Protein AF-A0A935Z7L7-F1 (afdb_monomer)

Nearest PDB structures (foldseek):
  8b5l-assembly1_v  TM=4.253E-01  e=2.046E-01  Oryctolagus cuniculus

Secondary structure (DSSP, 8-state):
----PPP-PPP--------PPP---------------------PPPTTPPPPHHHHHHHT----EEEETTEEEEPPHHHHHHHHHGGGS-GGGSPPPBTTTTEEEEEE-S-SEE-TT--EEEEEEEEE-SSS-EE---S-BPPBSEEETTEEESBSS--S-PPP-S--EESSEEE--BPPEEE-PPSEEEEEEEEEEETTEEEEEE---EEEEE-

Radius of gyration: 24.48 Å; Cα contacts (8 Å, |Δi|>4): 364; chains: 1; bounding box: 50×69×72 Å

Mean predicted aligned error: 12.19 Å

Solvent-accessible surface area (backbone atoms only — not comparable to full-atom values): 13384 Å² total; per-residue (Å²): 138,88,86,82,84,79,86,84,84,84,84,83,84,83,82,84,82,86,80,86,81,85,81,89,82,85,87,89,83,90,83,85,82,77,85,76,80,74,82,82,79,79,74,74,76,73,88,84,69,78,72,57,72,57,44,52,52,40,62,64,56,86,76,56,50,26,66,62,85,95,42,81,39,76,49,56,68,60,53,48,53,36,55,33,44,52,73,73,51,55,74,87,62,40,24,64,64,44,74,87,33,32,37,26,28,26,51,48,45,69,65,50,69,41,50,67,83,43,80,44,54,39,38,51,37,42,36,26,72,25,56,90,44,60,38,74,62,46,71,54,34,82,64,39,39,30,23,51,75,82,44,78,41,82,46,87,61,77,73,81,84,69,90,81,86,71,60,64,45,68,30,46,37,71,35,62,42,32,35,61,48,77,40,71,62,72,75,44,80,46,41,36,40,42,42,37,61,52,98,75,38,90,58,74,38,48,30,25,77,36,63,39,36,25,99

Foldseek 3Di:
DDDDDDDDDDDDDDDDDDDDDDDDDDDDDDDDDDDDDDDPPPDDDDPPDDQDPQLVVLLVCPWAWADDDPDTDTDDPLVSVFSNCVSVPGPLQKFAQDDQQRWAKAKTFSDQEAEAPDKTWIFIKIFRAHFDWKADQDAAAEAEQKDKQNHGDDDPDDDDDDDDPDDIDTPRHMHRRYHIDIDRDDAAKMWMKGWDDDPGDPDTHIIDIRIHGYD

Structure (mmCIF, N/CA/C/O backbone):
data_AF-A0A935Z7L7-F1
#
_entry.id   AF-A0A935Z7L7-F1
#
loop_
_atom_site.group_PDB
_atom_site.id
_atom_site.type_symbol
_atom_site.label_atom_id
_atom_site.label_alt_id
_atom_site.label_comp_id
_atom_site.label_asym_id
_atom_site.label_entity_id
_atom_site.label_seq_id
_atom_site.pdbx_PDB_ins_code
_atom_site.Cartn_x
_atom_site.Cartn_y
_atom_site.Cartn_z
_atom_site.occupancy
_atom_site.B_iso_or_equiv
_atom_site.auth_seq_id
_atom_site.auth_comp_id
_atom_site.auth_asym_id
_atom_site.auth_atom_id
_atom_site.pdbx_PDB_model_num
ATOM 1 N N . MET A 1 1 ? 31.213 -11.321 49.510 1.00 47.94 1 MET A N 1
ATOM 2 C CA . MET A 1 1 ? 31.688 -9.966 49.148 1.00 47.94 1 MET A CA 1
ATOM 3 C C . MET A 1 1 ? 30.555 -9.233 48.446 1.00 47.94 1 MET A C 1
ATOM 5 O O . MET A 1 1 ? 30.132 -9.686 47.395 1.00 47.94 1 MET A O 1
ATOM 9 N N . ARG A 1 2 ? 29.997 -8.180 49.058 1.00 36.38 2 ARG A N 1
ATOM 10 C CA . ARG A 1 2 ? 28.971 -7.317 48.449 1.00 36.38 2 ARG A CA 1
ATOM 11 C C . ARG A 1 2 ? 29.662 -6.046 47.962 1.00 36.38 2 ARG A C 1
ATOM 13 O O . ARG A 1 2 ? 30.232 -5.332 48.778 1.00 36.38 2 ARG A O 1
ATOM 20 N N . VAL A 1 3 ? 29.635 -5.801 46.655 1.00 46.12 3 VAL A N 1
ATOM 21 C CA . VAL A 1 3 ? 30.117 -4.555 46.046 1.00 46.12 3 VAL A CA 1
ATOM 22 C C . VAL A 1 3 ? 28.913 -3.631 45.910 1.00 46.12 3 VAL A C 1
ATOM 24 O O . VAL A 1 3 ? 27.949 -3.966 45.227 1.00 46.12 3 VAL A O 1
ATOM 27 N N . VAL A 1 4 ? 28.945 -2.503 46.616 1.00 50.69 4 VAL A N 1
ATOM 28 C CA . VAL A 1 4 ? 27.942 -1.437 46.529 1.00 50.69 4 VAL A CA 1
ATOM 29 C C . VAL A 1 4 ? 28.492 -0.390 45.562 1.00 50.69 4 VAL A C 1
ATOM 31 O O . VAL A 1 4 ? 29.504 0.238 45.864 1.00 50.69 4 VAL A O 1
ATOM 34 N N . LEU A 1 5 ? 27.867 -0.231 44.392 1.00 53.19 5 LEU A N 1
ATOM 35 C CA . LEU A 1 5 ? 28.171 0.863 43.465 1.00 53.19 5 LEU A CA 1
ATOM 36 C C . LEU A 1 5 ? 27.362 2.107 43.851 1.00 53.19 5 LEU A C 1
ATOM 38 O O . LEU A 1 5 ? 26.136 2.056 43.928 1.00 53.19 5 LEU A O 1
ATOM 42 N N . ALA A 1 6 ? 28.061 3.220 44.071 1.00 51.72 6 ALA A N 1
ATOM 43 C CA . ALA A 1 6 ? 27.469 4.543 44.241 1.00 51.72 6 ALA A CA 1
ATOM 44 C C . ALA A 1 6 ? 27.153 5.182 42.870 1.00 51.72 6 ALA A C 1
ATOM 46 O O . ALA A 1 6 ? 27.899 4.952 41.913 1.00 51.72 6 ALA A O 1
ATOM 47 N N . PRO A 1 7 ? 26.084 5.990 42.749 1.00 60.62 7 PRO A N 1
ATOM 48 C CA . PRO A 1 7 ? 25.738 6.645 41.495 1.00 60.62 7 PRO A CA 1
ATOM 49 C C . PRO A 1 7 ? 26.596 7.894 41.258 1.00 60.62 7 PRO A C 1
ATOM 51 O O . PRO A 1 7 ? 26.762 8.745 42.132 1.00 60.62 7 PRO A O 1
ATOM 54 N N . LEU A 1 8 ? 27.121 7.995 40.037 1.00 57.22 8 LEU A N 1
ATOM 55 C CA . LEU A 1 8 ? 27.857 9.142 39.520 1.00 57.22 8 LEU A CA 1
ATOM 56 C C . LEU A 1 8 ? 26.855 10.246 39.138 1.00 57.22 8 LEU A C 1
ATOM 58 O O . LEU A 1 8 ? 26.052 10.073 38.222 1.00 57.22 8 LEU A O 1
ATOM 62 N N . MET A 1 9 ? 26.887 11.373 39.848 1.00 50.88 9 MET A N 1
ATOM 63 C CA . MET A 1 9 ? 26.082 12.555 39.533 1.00 50.88 9 MET A CA 1
ATOM 64 C C . MET A 1 9 ? 2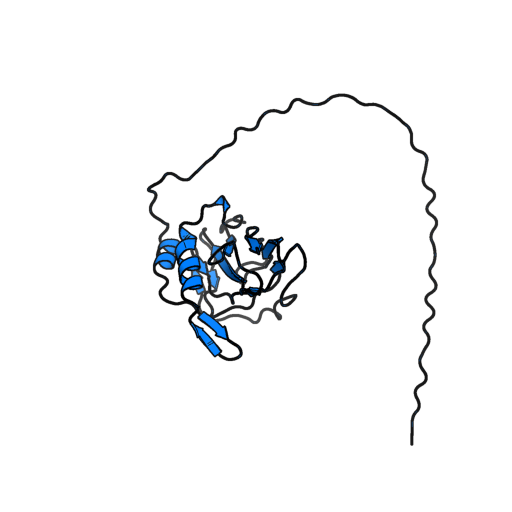6.805 13.390 38.468 1.00 50.88 9 MET A C 1
ATOM 66 O O . MET A 1 9 ? 27.894 13.904 38.713 1.00 50.88 9 MET A O 1
ATOM 70 N N . VAL A 1 10 ? 26.204 13.526 37.285 1.00 58.44 10 VAL A N 1
ATOM 71 C CA . VAL A 1 10 ? 26.696 14.404 36.213 1.00 58.44 10 VAL A CA 1
ATOM 72 C C . VAL A 1 10 ? 25.994 15.753 36.336 1.00 58.44 10 VAL A C 1
ATOM 74 O O . VAL A 1 10 ? 24.776 15.844 36.191 1.00 58.44 10 VAL A O 1
ATOM 77 N N . VAL A 1 11 ? 26.766 16.803 36.612 1.00 56.19 11 VAL A N 1
ATOM 78 C CA . VAL A 1 11 ? 26.299 18.194 36.624 1.00 56.19 11 VAL A CA 1
ATOM 79 C C . VAL A 1 11 ? 26.446 18.755 35.211 1.00 56.19 11 VAL A C 1
ATOM 81 O O . VAL A 1 11 ? 27.554 18.847 34.691 1.00 56.19 11 VAL A O 1
ATOM 84 N N . VAL A 1 12 ? 25.327 19.122 34.586 1.00 57.62 12 VAL A N 1
ATOM 85 C CA . VAL A 1 12 ? 25.303 19.794 33.280 1.00 57.62 12 VAL A CA 1
ATOM 86 C C . VAL A 1 12 ? 25.198 21.298 33.510 1.00 57.62 12 VAL A C 1
ATOM 88 O O . VAL A 1 12 ? 24.186 21.794 34.003 1.00 57.62 12 VAL A O 1
ATOM 91 N N . THR A 1 13 ? 26.250 22.033 33.159 1.00 60.69 13 THR A N 1
ATOM 92 C CA . THR A 1 13 ? 26.259 23.499 33.163 1.00 60.69 13 THR A CA 1
ATOM 93 C C . THR A 1 13 ? 25.651 24.012 31.859 1.00 60.69 13 THR A C 1
ATOM 95 O O . THR A 1 13 ? 26.200 23.794 30.782 1.00 60.69 13 THR A O 1
ATOM 98 N N . VAL A 1 14 ? 24.514 24.704 31.951 1.00 55.47 14 VAL A N 1
ATOM 99 C CA . VAL A 1 14 ? 23.876 25.378 30.813 1.00 55.47 14 VAL A CA 1
ATOM 100 C C . VAL A 1 14 ? 24.481 26.774 30.669 1.00 55.47 14 VAL A C 1
ATOM 102 O O . VAL A 1 14 ? 24.306 27.628 31.536 1.00 55.47 14 VAL A O 1
ATOM 105 N N . VAL A 1 15 ? 25.196 27.006 29.569 1.00 60.75 15 VAL A N 1
ATOM 106 C CA . VAL A 1 15 ? 25.673 28.336 29.170 1.00 60.75 15 VAL A CA 1
ATOM 107 C C . VAL A 1 15 ? 24.560 29.023 28.384 1.00 60.75 15 VAL A C 1
ATOM 109 O O . VAL A 1 15 ? 24.225 28.611 27.275 1.00 60.75 15 VAL A O 1
ATOM 112 N N . VAL A 1 16 ? 23.972 30.067 28.966 1.00 54.84 16 VAL A N 1
ATOM 113 C CA . VAL A 1 16 ? 22.969 30.910 28.304 1.00 54.84 16 VAL A CA 1
ATOM 114 C C . VAL A 1 16 ? 23.704 31.985 27.507 1.00 54.84 16 VAL A C 1
ATOM 116 O O . VAL A 1 16 ? 24.281 32.910 28.075 1.00 54.84 16 VAL A O 1
ATOM 119 N N . CYS A 1 17 ? 23.711 31.847 26.183 1.00 52.81 17 CYS A N 1
ATOM 120 C CA . CYS A 1 17 ? 24.233 32.859 25.272 1.00 52.81 17 CYS A CA 1
ATOM 121 C C . CYS A 1 17 ? 23.124 33.885 24.987 1.00 52.81 17 CYS A C 1
ATOM 123 O O . CYS A 1 17 ? 22.084 33.545 24.425 1.00 52.81 17 CYS A O 1
ATOM 125 N N . GLY A 1 18 ? 23.323 35.129 25.427 1.00 49.72 18 GLY A N 1
ATOM 126 C CA . GLY A 1 18 ? 22.417 36.241 25.157 1.00 49.72 18 GLY A CA 1
ATOM 127 C C . GLY A 1 18 ? 22.645 36.804 23.757 1.00 49.72 18 GLY A C 1
ATOM 128 O 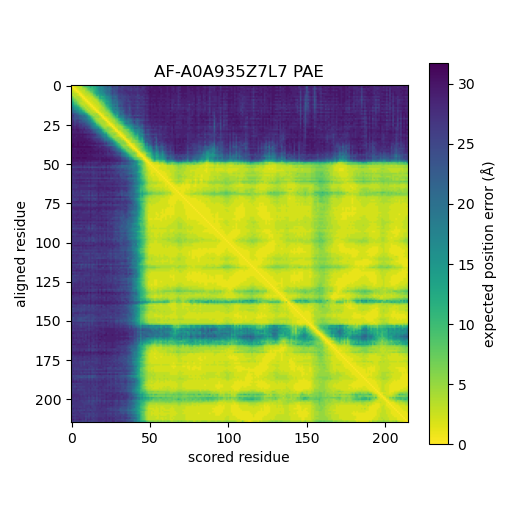O . GLY A 1 18 ? 23.694 37.386 23.489 1.00 49.72 18 GLY A O 1
ATOM 129 N N . CYS A 1 19 ? 21.653 36.667 22.877 1.00 55.47 19 CYS A N 1
ATOM 130 C CA . CYS A 1 19 ? 21.611 37.374 21.600 1.00 55.47 19 CYS A CA 1
ATOM 131 C C . CYS A 1 19 ? 20.689 38.592 21.715 1.00 55.47 19 CYS A C 1
ATOM 133 O O . CYS A 1 19 ? 19.472 38.475 21.843 1.00 55.47 19 CYS A O 1
ATOM 135 N N . THR A 1 20 ? 21.303 39.769 21.663 1.00 56.22 20 THR A N 1
ATOM 136 C CA . THR A 1 20 ? 20.664 41.082 21.555 1.00 56.22 20 THR A CA 1
ATOM 137 C C . THR A 1 20 ? 20.043 41.243 20.163 1.00 56.22 20 THR A C 1
ATOM 139 O O . THR A 1 20 ? 20.748 41.139 19.161 1.00 56.22 20 THR A O 1
ATOM 142 N N . ALA A 1 21 ? 18.737 41.507 20.086 1.00 54.34 21 ALA A N 1
ATOM 143 C CA . A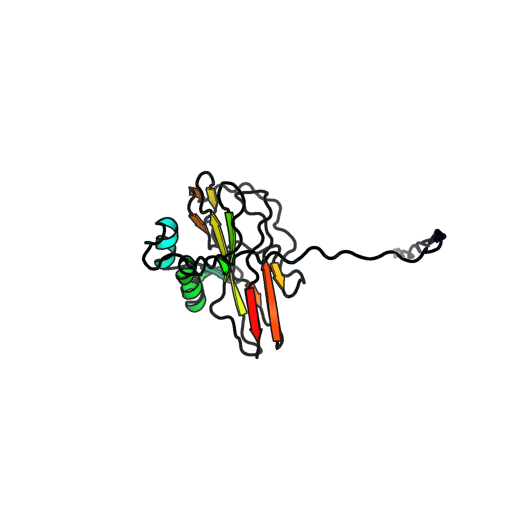LA A 1 21 ? 18.032 41.778 18.832 1.00 54.34 21 ALA A CA 1
ATOM 144 C C . ALA A 1 21 ? 18.072 43.280 18.475 1.00 54.34 21 ALA A C 1
ATOM 146 O O . ALA A 1 21 ? 17.775 44.109 19.341 1.00 54.34 21 ALA A O 1
ATOM 147 N N . PRO A 1 22 ? 18.376 43.664 17.221 1.00 57.09 22 PRO A N 1
ATOM 148 C CA . PRO A 1 22 ? 18.172 45.027 16.757 1.00 57.09 22 PRO A CA 1
ATOM 149 C C . PRO A 1 22 ? 16.742 45.263 16.235 1.00 57.09 22 PRO A C 1
ATOM 151 O O . PRO A 1 22 ? 16.232 44.564 15.366 1.00 57.09 22 PRO A O 1
ATOM 154 N N . ARG A 1 23 ? 16.141 46.287 16.847 1.00 50.53 23 ARG A N 1
ATOM 155 C CA . ARG A 1 23 ? 15.145 47.279 16.400 1.00 50.53 23 ARG A CA 1
ATOM 156 C C . ARG A 1 23 ? 14.490 47.108 15.013 1.00 50.53 23 ARG A C 1
ATOM 158 O O . ARG A 1 23 ? 15.150 47.174 13.983 1.00 50.53 23 ARG A O 1
ATOM 165 N N . SER A 1 24 ? 13.158 47.040 15.036 1.00 46.38 24 SER A N 1
ATOM 166 C CA . SER A 1 24 ? 12.241 47.124 13.894 1.00 46.38 24 SER A CA 1
ATOM 167 C C . SER A 1 24 ? 12.162 48.536 13.298 1.00 46.38 24 SER A C 1
ATOM 169 O O . SER A 1 24 ? 12.019 49.505 14.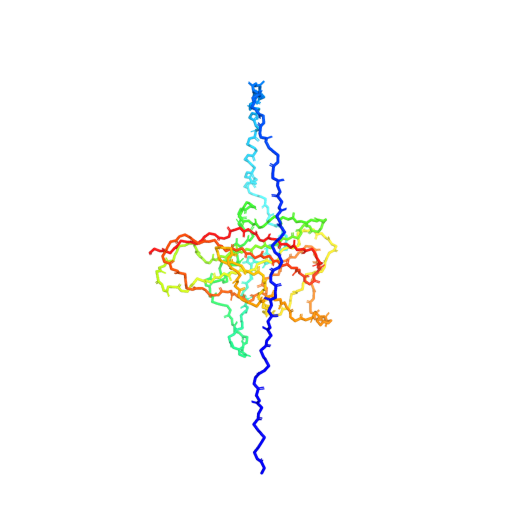046 1.00 46.38 24 SER A O 1
ATOM 171 N N . GLU A 1 25 ? 12.131 48.632 11.968 1.00 61.91 25 GLU A N 1
ATOM 172 C CA . GLU A 1 25 ? 11.622 49.801 11.237 1.00 61.91 25 GLU A CA 1
ATOM 173 C C . GLU A 1 25 ? 10.267 49.473 10.578 1.00 61.91 25 GLU A C 1
ATOM 175 O O . GLU A 1 25 ? 10.057 48.328 10.160 1.00 61.91 25 GLU A O 1
ATOM 180 N N . PRO A 1 26 ? 9.324 50.433 10.504 1.00 60.28 26 PRO A N 1
ATOM 181 C CA . PRO A 1 26 ? 8.013 50.222 9.911 1.00 60.28 26 PRO A CA 1
ATOM 182 C C . PRO A 1 26 ? 7.929 50.713 8.457 1.00 60.28 26 PRO A C 1
ATOM 184 O O . PRO A 1 26 ? 8.313 51.834 8.151 1.00 60.28 26 PRO A O 1
ATOM 187 N N . GLY A 1 27 ? 7.258 49.909 7.628 1.00 51.75 27 GLY A N 1
ATOM 188 C CA . GLY A 1 27 ? 6.367 50.393 6.572 1.00 51.75 27 GLY A CA 1
ATOM 189 C C . GLY A 1 27 ? 6.977 50.644 5.194 1.00 51.75 27 GLY A C 1
ATOM 190 O O . GLY A 1 27 ? 7.608 51.662 4.986 1.00 51.75 27 GLY A O 1
ATOM 191 N N . GLU A 1 28 ? 6.634 49.782 4.230 1.00 42.81 28 GLU A N 1
ATOM 192 C CA . GLU A 1 28 ? 6.029 50.220 2.963 1.00 42.81 28 GLU A CA 1
ATOM 193 C C . GLU A 1 28 ? 5.349 49.020 2.268 1.00 42.81 28 GLU A C 1
ATOM 195 O O . GLU A 1 28 ? 5.950 47.973 2.036 1.00 42.81 28 GLU A O 1
ATOM 200 N N . SER A 1 29 ? 4.060 49.151 1.967 1.00 50.69 29 SER A N 1
ATOM 201 C CA . SER A 1 29 ? 3.274 48.273 1.088 1.00 50.69 29 SER A CA 1
ATOM 202 C C . SER A 1 29 ? 2.511 49.233 0.181 1.00 50.69 29 SER A C 1
ATOM 204 O O . SER A 1 29 ? 1.887 50.139 0.742 1.00 50.69 29 SER A O 1
ATOM 206 N N . PRO A 1 30 ? 2.545 49.120 -1.167 1.00 55.81 30 PRO A N 1
ATOM 207 C CA . PRO A 1 30 ? 1.795 48.050 -1.841 1.00 55.81 30 PRO A CA 1
ATOM 208 C C . PRO A 1 30 ? 2.280 47.639 -3.257 1.00 55.81 30 PRO A C 1
ATOM 210 O O . PRO A 1 30 ? 2.893 48.410 -3.981 1.00 55.81 30 PRO A O 1
ATOM 213 N N . ALA A 1 31 ? 1.885 46.440 -3.702 1.00 44.34 31 ALA A N 1
ATOM 214 C CA . ALA A 1 31 ? 1.253 46.190 -5.011 1.00 44.34 31 ALA A CA 1
ATOM 215 C C . ALA A 1 31 ? 0.974 44.685 -5.164 1.00 44.34 31 ALA A C 1
ATOM 217 O O . ALA A 1 31 ? 1.883 43.860 -5.202 1.00 44.34 31 ALA A O 1
ATOM 218 N N . ARG A 1 32 ? -0.309 44.325 -5.236 1.00 54.00 32 ARG A N 1
ATOM 219 C CA . ARG A 1 32 ? -0.798 42.959 -5.460 1.00 54.00 32 ARG A CA 1
ATOM 220 C C . ARG A 1 32 ? -0.800 42.681 -6.971 1.00 54.00 32 ARG A C 1
ATOM 222 O O . ARG A 1 32 ? -1.590 43.320 -7.666 1.00 54.00 32 ARG A O 1
ATOM 229 N N . PRO A 1 33 ? 0.003 41.748 -7.510 1.00 46.62 33 PRO A N 1
ATOM 230 C CA . PRO A 1 33 ? -0.225 41.266 -8.861 1.00 46.62 33 PRO A CA 1
ATOM 231 C C . PRO A 1 33 ? -1.478 40.382 -8.896 1.00 46.62 33 PRO A C 1
ATOM 233 O O . PRO A 1 33 ? -1.694 39.504 -8.060 1.00 46.62 33 PRO A O 1
ATOM 236 N N . SER A 1 34 ? -2.319 40.705 -9.873 1.00 53.50 34 SER A N 1
ATOM 237 C CA . SER A 1 34 ? -3.588 40.082 -10.226 1.00 53.50 34 SER A CA 1
ATOM 238 C C . SER A 1 34 ? -3.490 38.558 -10.355 1.00 53.50 34 SER A C 1
ATOM 240 O O . SER A 1 34 ? -2.584 38.029 -11.000 1.00 53.50 34 SER A O 1
ATOM 242 N N . ALA A 1 35 ? -4.456 37.859 -9.759 1.00 46.44 35 ALA A N 1
ATOM 243 C CA . ALA A 1 35 ? -4.624 36.420 -9.869 1.00 46.44 35 ALA A CA 1
ATOM 244 C C . ALA A 1 35 ? -5.034 36.043 -11.302 1.00 46.44 35 ALA A C 1
ATOM 246 O O . ALA A 1 35 ? -6.209 36.100 -11.669 1.00 46.44 35 ALA A O 1
ATOM 247 N N . ALA A 1 36 ? -4.062 35.625 -12.112 1.00 46.19 36 ALA A N 1
ATOM 248 C CA . ALA A 1 36 ? -4.336 34.873 -13.324 1.00 46.19 36 ALA A CA 1
ATOM 249 C C . ALA A 1 36 ? -4.912 33.508 -12.919 1.00 46.19 36 ALA A C 1
ATOM 251 O O . ALA A 1 36 ? -4.239 32.678 -12.306 1.00 46.19 36 ALA A O 1
ATOM 252 N N . SER A 1 37 ? -6.191 33.301 -13.229 1.00 50.38 37 SER A N 1
ATOM 253 C CA . SER A 1 37 ? -6.865 32.016 -13.068 1.00 50.38 37 SER A CA 1
ATOM 254 C C . SER A 1 37 ? -6.203 30.993 -13.987 1.00 50.38 37 SER A C 1
ATOM 256 O O . SER A 1 37 ? -6.360 31.055 -15.205 1.00 50.38 37 SER A O 1
ATOM 258 N N . ALA A 1 38 ? -5.444 30.061 -13.413 1.00 48.72 38 ALA A N 1
ATOM 259 C CA . ALA A 1 38 ? -4.959 28.904 -14.150 1.00 48.72 38 ALA A CA 1
ATOM 260 C C . ALA A 1 38 ? -6.162 28.047 -14.598 1.00 48.72 38 ALA A C 1
ATOM 262 O O . ALA A 1 38 ? -7.072 27.808 -13.794 1.00 48.72 38 ALA A O 1
ATOM 263 N N . PRO A 1 39 ? -6.199 27.566 -15.852 1.00 47.44 39 PRO A N 1
ATOM 264 C CA . PRO A 1 39 ? -7.256 26.677 -16.303 1.00 47.44 39 PRO A CA 1
ATOM 265 C C . PRO A 1 39 ? -7.187 25.361 -15.518 1.00 47.44 39 PRO A C 1
ATOM 267 O O . PRO A 1 39 ? -6.184 24.648 -15.550 1.00 47.44 39 PRO A O 1
ATOM 270 N N . ARG A 1 40 ? -8.273 25.024 -14.810 1.00 45.59 40 ARG A N 1
ATOM 271 C CA . ARG A 1 40 ? -8.490 23.681 -14.260 1.00 45.59 40 ARG A CA 1
ATOM 272 C C . ARG A 1 40 ? -8.633 22.706 -15.427 1.00 45.59 40 ARG A C 1
ATOM 274 O O . ARG A 1 40 ? -9.728 22.512 -15.949 1.00 45.59 40 ARG A O 1
ATOM 281 N N . ALA A 1 41 ? -7.533 22.074 -15.818 1.00 41.00 41 ALA A N 1
ATOM 282 C CA . ALA A 1 41 ? -7.563 20.891 -16.663 1.00 41.00 41 ALA A CA 1
ATOM 283 C C . ALA A 1 41 ? -8.114 19.715 -15.842 1.00 41.00 41 ALA A C 1
ATOM 285 O O . ALA A 1 41 ? -7.376 18.938 -15.241 1.00 41.00 41 ALA A O 1
ATOM 286 N N . SER A 1 42 ? -9.441 19.615 -15.791 1.00 50.00 42 SER A N 1
ATOM 287 C CA . SER A 1 42 ? -10.140 18.401 -15.383 1.00 50.00 42 SER A CA 1
ATOM 288 C C . SER A 1 42 ? -9.955 17.358 -16.483 1.00 50.00 42 SER A C 1
ATOM 290 O O . SER A 1 42 ? -10.763 17.270 -17.402 1.00 50.00 42 SER A O 1
ATOM 292 N N . SER A 1 43 ? -8.863 16.601 -16.426 1.00 46.38 43 SER A N 1
ATOM 293 C CA . SER A 1 43 ? -8.648 15.447 -17.299 1.00 46.38 43 SER A CA 1
ATOM 294 C C . SER A 1 43 ? -9.118 14.186 -16.582 1.00 46.38 43 SER A C 1
ATOM 296 O O . SER A 1 43 ? -8.329 13.413 -16.044 1.00 46.38 43 SER A O 1
ATOM 298 N N . SER A 1 44 ? -10.433 13.968 -16.569 1.00 45.91 44 SER A N 1
ATOM 299 C CA . SER A 1 44 ? -10.911 12.592 -16.449 1.00 45.91 44 SER A CA 1
ATOM 300 C C . SER A 1 44 ? -10.436 11.841 -17.700 1.00 45.91 44 SER A C 1
ATOM 302 O O . SER A 1 44 ? -10.568 12.382 -18.804 1.00 45.91 44 SER A O 1
ATOM 304 N N . PRO A 1 45 ? -9.838 10.646 -17.567 1.00 49.25 45 PRO A N 1
ATOM 305 C CA . PRO A 1 45 ? -9.414 9.871 -18.723 1.00 49.25 45 PRO A CA 1
ATOM 306 C C . PRO A 1 45 ? -10.633 9.498 -19.584 1.00 49.25 45 PRO A C 1
ATOM 308 O O . PRO A 1 45 ? -11.717 9.282 -19.036 1.00 49.25 45 PRO A O 1
ATOM 311 N N . PRO A 1 46 ? -10.477 9.426 -20.918 1.00 51.81 46 PRO A N 1
ATOM 312 C CA . PRO A 1 46 ? -11.550 9.027 -21.813 1.00 51.81 46 PRO A CA 1
ATOM 313 C C . PRO A 1 46 ? -12.037 7.620 -21.455 1.00 51.81 46 PRO A C 1
ATOM 315 O O . PRO A 1 46 ? -11.274 6.647 -21.420 1.00 51.81 46 PRO A O 1
ATOM 318 N N . GLU A 1 47 ? -13.329 7.549 -21.161 1.00 46.69 47 GLU A N 1
ATOM 319 C CA . GLU A 1 47 ? -14.075 6.328 -20.900 1.00 46.69 47 GLU A CA 1
ATOM 320 C C . GLU A 1 47 ? -13.935 5.398 -22.122 1.00 46.69 47 GLU A C 1
ATOM 322 O O . GLU A 1 47 ? -14.255 5.787 -23.244 1.00 46.69 47 GLU A O 1
ATOM 327 N N . GLY A 1 48 ? -13.373 4.196 -21.929 1.00 60.41 48 GLY A N 1
ATOM 328 C CA . GLY A 1 48 ? -13.207 3.193 -22.995 1.00 60.41 48 GLY A CA 1
ATOM 329 C C . GLY A 1 48 ? -11.769 2.817 -23.375 1.00 60.41 48 GLY A C 1
ATOM 330 O O . GLY A 1 48 ? -11.578 1.961 -24.237 1.00 60.41 48 GLY A O 1
ATOM 331 N N . THR A 1 49 ? -10.745 3.385 -22.732 1.00 67.38 49 THR A N 1
ATOM 332 C CA . THR A 1 49 ? -9.362 2.931 -22.964 1.00 67.38 49 THR A CA 1
ATOM 333 C C . THR A 1 49 ? -9.125 1.597 -22.247 1.00 67.38 49 THR A C 1
ATOM 335 O O . THR A 1 49 ? -9.275 1.515 -21.028 1.00 67.38 49 THR A O 1
ATOM 338 N N . ALA A 1 50 ? -8.777 0.542 -22.989 1.00 85.94 50 ALA A N 1
ATOM 339 C CA . ALA A 1 50 ? -8.449 -0.758 -22.405 1.00 85.94 50 ALA A CA 1
ATOM 340 C C . ALA A 1 50 ? -7.311 -0.627 -21.375 1.00 85.94 50 ALA A C 1
ATOM 342 O O . ALA A 1 50 ? -6.334 0.088 -21.611 1.00 85.94 50 ALA A O 1
ATOM 343 N N . LEU A 1 51 ? -7.434 -1.320 -20.237 1.00 89.62 51 LEU A N 1
ATOM 344 C CA . LEU A 1 51 ? -6.408 -1.295 -19.194 1.00 89.62 51 LEU A CA 1
ATOM 345 C C . LEU A 1 51 ? -5.063 -1.813 -19.734 1.00 89.62 51 LEU A C 1
ATOM 347 O O . LEU A 1 51 ? -5.040 -2.803 -20.474 1.00 89.62 51 LEU A O 1
ATOM 351 N N . PRO A 1 52 ? -3.929 -1.213 -19.326 1.00 92.44 52 PRO A N 1
ATOM 352 C CA . PRO A 1 52 ? -2.611 -1.773 -19.588 1.00 92.44 52 PRO A CA 1
ATOM 353 C C . PRO A 1 52 ? -2.519 -3.237 -19.146 1.00 92.44 52 PRO A C 1
ATOM 355 O O . PRO A 1 52 ? -3.004 -3.602 -18.074 1.00 92.44 52 PRO A O 1
ATOM 358 N N . LYS A 1 53 ? -1.845 -4.078 -19.941 1.00 92.44 53 LYS A N 1
ATOM 359 C CA . LYS A 1 53 ? -1.760 -5.532 -19.704 1.00 92.44 53 LYS A CA 1
ATOM 360 C C . LYS A 1 53 ? -1.290 -5.889 -18.286 1.00 92.44 53 LYS A C 1
ATOM 362 O O . LYS A 1 53 ? -1.828 -6.820 -17.694 1.00 92.44 53 LYS A O 1
ATOM 367 N N . TYR A 1 54 ? -0.318 -5.150 -17.744 1.00 92.94 54 TYR A N 1
ATOM 368 C CA . TYR A 1 54 ? 0.213 -5.394 -16.397 1.00 92.94 54 TYR A CA 1
ATOM 369 C C . TYR A 1 54 ? -0.809 -5.081 -15.288 1.00 92.94 54 TYR A C 1
ATOM 371 O O . TYR A 1 54 ? -0.810 -5.751 -14.261 1.00 92.94 54 TYR A O 1
ATOM 379 N N . LEU A 1 55 ? -1.725 -4.131 -15.513 1.00 94.69 55 LEU A N 1
ATOM 380 C CA . LEU A 1 5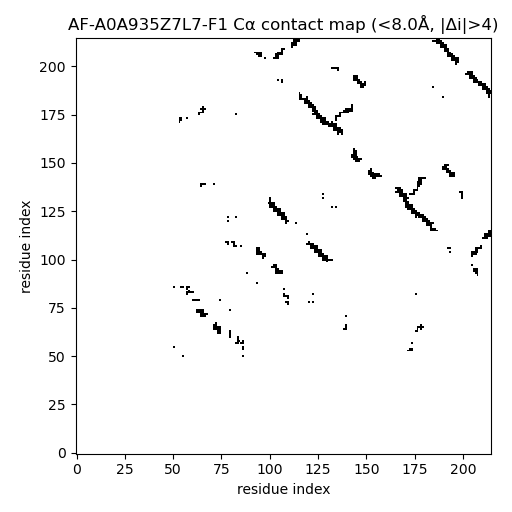5 ? -2.832 -3.832 -14.598 1.00 94.69 55 LEU A CA 1
ATOM 381 C C . LEU A 1 55 ? -4.000 -4.810 -14.761 1.00 94.69 55 LEU A C 1
ATOM 383 O O . LEU A 1 55 ? -4.635 -5.172 -13.776 1.00 94.69 55 LEU A O 1
ATOM 387 N N . ALA A 1 56 ? -4.259 -5.286 -15.982 1.00 93.12 56 ALA A N 1
ATOM 388 C CA . ALA A 1 56 ? -5.309 -6.272 -16.246 1.00 93.12 56 ALA A CA 1
ATOM 389 C C . ALA A 1 56 ? -5.069 -7.611 -15.518 1.00 93.12 56 ALA A C 1
ATOM 391 O O . ALA A 1 56 ? -6.019 -8.333 -15.220 1.00 93.12 56 ALA A O 1
ATOM 392 N N . ALA A 1 57 ? -3.811 -7.949 -15.209 1.00 89.62 57 ALA A N 1
ATOM 393 C CA . ALA A 1 57 ? -3.481 -9.114 -14.389 1.00 89.62 57 ALA A CA 1
ATOM 394 C C . ALA A 1 57 ? -4.016 -8.984 -12.951 1.00 89.62 57 ALA A C 1
ATOM 396 O O . ALA A 1 57 ? -4.461 -9.972 -12.374 1.00 89.62 57 ALA A O 1
ATOM 397 N N . LEU A 1 58 ? -4.037 -7.767 -12.400 1.00 92.06 58 LEU A N 1
ATOM 398 C CA . LEU A 1 58 ? -4.485 -7.518 -11.032 1.00 92.06 58 LEU A CA 1
ATOM 399 C C . LEU A 1 58 ? -6.009 -7.638 -10.879 1.00 92.06 58 LEU A C 1
ATOM 401 O O . LEU A 1 58 ? -6.489 -8.056 -9.831 1.00 92.06 58 LEU A O 1
ATOM 405 N N . GLU A 1 59 ? -6.782 -7.363 -11.935 1.00 91.31 59 GLU A N 1
ATOM 406 C CA . GLU A 1 59 ? -8.235 -7.612 -11.930 1.00 91.31 59 GLU A CA 1
ATOM 407 C C . GLU A 1 59 ? -8.571 -9.103 -11.772 1.00 91.31 59 GLU A C 1
ATOM 409 O O . GLU A 1 59 ? -9.639 -9.455 -11.273 1.00 91.31 59 GLU A O 1
ATOM 414 N N . LYS A 1 60 ? -7.641 -9.974 -12.181 1.00 90.62 60 LYS A N 1
ATOM 415 C CA . LYS A 1 60 ? -7.736 -11.436 -12.098 1.00 90.62 60 LYS A CA 1
ATOM 416 C C . LYS A 1 60 ? -6.954 -12.004 -10.913 1.00 90.62 60 LYS A C 1
ATOM 418 O O . LYS A 1 60 ? -6.629 -13.185 -10.909 1.00 90.62 60 LYS A O 1
ATOM 423 N N . LEU A 1 61 ? -6.590 -11.170 -9.938 1.00 92.06 61 LEU A N 1
ATOM 424 C CA . LEU A 1 61 ? -5.838 -11.612 -8.769 1.00 92.06 61 LEU A CA 1
ATOM 425 C C . LEU A 1 61 ? -6.696 -12.571 -7.938 1.00 92.06 61 LEU A C 1
ATOM 427 O O . LEU A 1 61 ? -7.542 -12.133 -7.164 1.00 92.06 61 LEU A O 1
ATOM 431 N N . ASP A 1 62 ? -6.505 -13.876 -8.100 1.00 92.44 62 ASP A N 1
ATOM 432 C CA . ASP A 1 62 ? -7.306 -14.898 -7.412 1.00 92.44 62 ASP A CA 1
ATOM 433 C C . ASP A 1 62 ? -6.930 -15.071 -5.943 1.00 92.44 62 ASP A C 1
ATOM 435 O O . ASP A 1 62 ? -7.778 -15.418 -5.123 1.00 92.44 62 ASP A O 1
ATOM 439 N N . GLN A 1 63 ? -5.678 -14.776 -5.603 1.00 92.19 63 GLN A N 1
ATOM 440 C CA . GLN A 1 63 ? -5.162 -14.940 -4.258 1.00 92.19 63 GLN A CA 1
ATOM 441 C C . GLN A 1 63 ? -4.072 -13.916 -3.964 1.00 92.19 63 GLN A C 1
ATOM 443 O O . GLN A 1 63 ? -3.254 -13.583 -4.817 1.00 92.19 63 GLN A O 1
ATOM 448 N N . ALA A 1 64 ? -4.056 -13.457 -2.722 1.00 93.50 64 ALA A N 1
ATOM 449 C CA . ALA A 1 64 ? -2.950 -12.746 -2.114 1.00 93.50 64 ALA A CA 1
ATOM 450 C C . ALA A 1 64 ? -2.803 -13.263 -0.679 1.00 93.50 64 ALA A C 1
ATOM 452 O O . ALA A 1 64 ? -3.711 -13.926 -0.165 1.00 93.50 64 ALA A O 1
ATOM 453 N N . TYR A 1 65 ? -1.671 -12.986 -0.041 1.00 94.50 65 TYR A N 1
ATOM 454 C CA . TYR A 1 65 ? -1.386 -13.487 1.298 1.00 94.50 65 TYR A CA 1
ATOM 455 C C . TYR A 1 65 ? -0.999 -12.380 2.273 1.00 94.50 65 TYR A C 1
ATOM 457 O O . TYR A 1 65 ? -0.471 -11.344 1.879 1.00 94.50 65 TYR A O 1
ATOM 465 N N . GLU A 1 66 ? -1.205 -12.648 3.555 1.00 94.31 66 GLU A N 1
ATOM 466 C CA . GLU A 1 66 ? -0.675 -11.865 4.666 1.00 94.31 66 GLU A CA 1
ATOM 467 C C . GLU A 1 66 ? 0.041 -12.773 5.669 1.00 94.31 66 GLU A C 1
ATOM 469 O O . GLU A 1 66 ? -0.073 -14.003 5.623 1.00 94.31 66 GLU A O 1
ATOM 474 N N . ARG A 1 67 ? 0.791 -12.166 6.590 1.00 92.81 67 ARG A N 1
ATOM 475 C CA . ARG A 1 67 ? 1.429 -12.888 7.688 1.00 92.81 67 ARG A CA 1
ATOM 476 C C . ARG A 1 67 ? 0.551 -12.839 8.936 1.00 92.81 67 ARG A C 1
ATOM 478 O O . ARG A 1 67 ? 0.352 -11.780 9.519 1.00 92.81 67 ARG A O 1
ATOM 485 N N . ALA A 1 68 ? 0.106 -14.003 9.396 1.00 89.69 68 ALA A N 1
ATOM 486 C CA . ALA A 1 68 ? -0.566 -14.186 10.677 1.00 89.69 68 ALA A CA 1
ATOM 487 C C . ALA A 1 68 ? 0.404 -14.860 11.661 1.00 89.69 68 ALA A C 1
ATOM 489 O O . ALA A 1 68 ? 0.522 -16.086 11.728 1.00 89.69 68 ALA A O 1
ATOM 490 N N . GLY A 1 69 ? 1.168 -14.045 12.394 1.00 88.88 69 GLY A N 1
ATOM 491 C CA . GLY A 1 69 ? 2.226 -14.536 13.280 1.00 88.88 69 GLY A CA 1
ATOM 492 C C . GLY A 1 69 ? 3.334 -15.252 12.500 1.00 88.88 69 GLY A C 1
ATOM 493 O O . GLY A 1 69 ? 4.075 -14.625 11.748 1.00 88.88 69 GLY A O 1
ATOM 494 N N . ALA A 1 70 ? 3.458 -16.568 12.683 1.00 89.06 70 ALA A N 1
ATOM 495 C CA . ALA A 1 70 ? 4.451 -17.389 11.983 1.00 89.06 70 ALA A CA 1
ATOM 496 C C . ALA A 1 70 ? 3.945 -17.977 10.651 1.00 89.06 70 ALA A C 1
ATOM 498 O O . ALA A 1 70 ? 4.716 -18.612 9.935 1.00 89.06 70 ALA A O 1
ATOM 499 N N . GLN A 1 71 ? 2.665 -17.795 10.317 1.00 93.12 71 GLN A N 1
ATOM 500 C CA . GLN A 1 71 ? 2.039 -18.407 9.146 1.00 93.12 71 GLN A CA 1
ATOM 501 C C . GLN A 1 71 ? 1.788 -17.384 8.039 1.00 93.12 71 GLN A C 1
ATOM 503 O O . GLN A 1 71 ? 1.515 -16.216 8.308 1.00 93.12 71 GLN A O 1
ATOM 508 N N . ILE A 1 72 ? 1.857 -17.846 6.791 1.00 93.38 72 ILE A N 1
ATOM 509 C CA . ILE A 1 72 ? 1.370 -17.108 5.625 1.00 93.38 72 ILE A CA 1
ATOM 510 C C . ILE A 1 72 ? -0.036 -17.628 5.334 1.00 93.38 72 ILE A C 1
ATOM 512 O O . ILE A 1 72 ? -0.212 -18.820 5.081 1.00 93.38 72 ILE A O 1
ATOM 516 N N . VAL A 1 73 ? -1.030 -16.747 5.405 1.00 95.50 73 VAL A N 1
ATOM 517 C CA . VAL A 1 73 ? -2.449 -17.088 5.234 1.00 95.50 73 VAL A CA 1
ATOM 518 C C . VAL A 1 73 ? -3.054 -16.280 4.086 1.00 95.50 73 VAL A C 1
ATOM 520 O O . VAL A 1 73 ? -2.526 -15.216 3.756 1.00 95.50 73 VAL A O 1
ATOM 523 N N . PRO A 1 74 ? -4.126 -16.762 3.432 1.00 96.50 74 PRO A N 1
ATOM 524 C CA . PRO A 1 74 ? -4.822 -15.978 2.419 1.00 96.50 74 PRO A CA 1
ATOM 525 C C . PRO A 1 74 ? -5.357 -14.661 2.993 1.00 96.50 74 PRO A C 1
ATOM 527 O O . PRO A 1 74 ? -5.896 -14.640 4.099 1.00 96.50 74 PRO A O 1
ATOM 530 N N . LEU A 1 75 ? -5.252 -13.587 2.211 1.00 96.56 75 LEU A N 1
ATOM 531 C CA . LEU A 1 75 ? -5.874 -12.301 2.516 1.00 96.56 75 LEU A CA 1
ATOM 532 C C . LEU A 1 75 ? -7.409 -12.445 2.601 1.00 96.56 75 LEU A C 1
ATOM 534 O O . LEU A 1 75 ? -7.999 -13.178 1.796 1.00 96.56 75 LEU A O 1
ATOM 538 N N . PRO A 1 76 ? -8.084 -11.720 3.513 1.00 97.38 76 PRO A N 1
ATOM 539 C CA . PRO A 1 76 ? -9.540 -11.643 3.541 1.00 97.38 76 PRO A CA 1
ATOM 540 C C . PRO A 1 76 ? -10.129 -11.203 2.194 1.00 97.38 76 PRO A C 1
ATOM 542 O O . PRO A 1 76 ? -9.568 -10.362 1.491 1.00 97.38 76 PRO A O 1
ATOM 545 N N . LEU A 1 77 ? -11.316 -11.720 1.850 1.00 97.12 77 LEU A N 1
ATOM 546 C CA . LEU A 1 77 ? -11.962 -11.436 0.561 1.00 97.12 77 LEU A CA 1
ATOM 547 C C . LEU A 1 77 ? -12.177 -9.932 0.317 1.00 97.12 77 LEU A C 1
ATOM 549 O O . LEU A 1 77 ? -12.007 -9.470 -0.808 1.00 97.12 77 LEU A O 1
ATOM 553 N N . ALA A 1 78 ? -12.528 -9.169 1.356 1.00 97.44 78 ALA A N 1
ATOM 554 C CA . ALA A 1 78 ? -12.728 -7.724 1.249 1.00 97.44 78 ALA A CA 1
ATOM 555 C C . ALA A 1 78 ? -11.453 -6.994 0.787 1.00 97.44 78 ALA A C 1
ATOM 557 O O . ALA A 1 78 ? -11.522 -6.109 -0.067 1.00 97.44 78 ALA A O 1
ATOM 558 N N . ASP A 1 79 ? -10.291 -7.418 1.284 1.00 98.06 79 ASP A N 1
ATOM 559 C CA . ASP A 1 79 ? -9.007 -6.840 0.900 1.00 98.06 79 ASP A CA 1
ATOM 560 C C . ASP A 1 79 ? -8.634 -7.228 -0.532 1.00 98.06 79 ASP A C 1
ATOM 562 O O . ASP A 1 79 ? -8.189 -6.392 -1.319 1.00 98.06 79 ASP A O 1
ATOM 566 N N . LEU A 1 80 ? -8.880 -8.486 -0.908 1.00 97.31 80 LEU A N 1
ATOM 567 C CA . LEU A 1 80 ? -8.652 -8.962 -2.270 1.00 97.31 80 LEU A CA 1
ATOM 568 C C . LEU A 1 80 ? -9.507 -8.191 -3.289 1.00 97.31 80 LEU A C 1
ATOM 570 O O . LEU A 1 80 ? -9.016 -7.812 -4.352 1.00 97.31 80 LEU A O 1
ATOM 574 N N . VAL A 1 81 ? -10.772 -7.911 -2.958 1.00 97.50 81 VAL A N 1
ATOM 575 C CA . VAL A 1 81 ? -11.662 -7.077 -3.782 1.00 97.50 81 VAL A CA 1
ATOM 576 C C . VAL A 1 81 ? -11.114 -5.653 -3.912 1.00 97.50 81 VAL A C 1
ATOM 578 O O . VAL A 1 81 ? -11.104 -5.110 -5.018 1.00 97.50 81 VAL A O 1
ATOM 581 N N . ALA A 1 82 ? -10.604 -5.064 -2.828 1.00 97.50 82 ALA A N 1
ATOM 582 C CA . ALA A 1 82 ? -9.993 -3.737 -2.862 1.00 97.50 82 ALA A CA 1
ATOM 583 C C . ALA A 1 82 ? -8.729 -3.691 -3.742 1.00 97.50 82 ALA A C 1
ATOM 585 O O . ALA A 1 82 ? -8.559 -2.750 -4.520 1.00 97.50 82 ALA A O 1
ATOM 586 N N . LEU A 1 83 ? -7.876 -4.723 -3.689 1.00 97.56 83 LEU A N 1
ATOM 587 C CA . LEU A 1 83 ? -6.711 -4.848 -4.576 1.00 97.56 83 LEU A CA 1
ATOM 588 C C . LEU A 1 83 ? -7.123 -5.005 -6.045 1.00 97.56 83 LEU A C 1
ATOM 590 O O .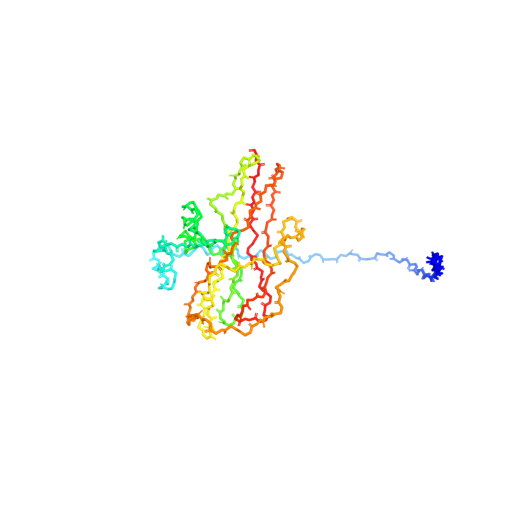 LEU A 1 83 ? -6.572 -4.327 -6.909 1.00 97.56 83 LEU A O 1
ATOM 594 N N . ARG A 1 84 ? -8.135 -5.828 -6.346 1.00 97.38 84 ARG A N 1
ATOM 595 C CA . ARG A 1 84 ? -8.668 -5.991 -7.714 1.00 97.38 84 ARG A CA 1
ATOM 596 C C . ARG A 1 84 ? -9.258 -4.704 -8.284 1.00 97.38 84 ARG A C 1
ATOM 598 O O . ARG A 1 84 ? -9.266 -4.529 -9.499 1.00 97.38 84 ARG A O 1
ATOM 605 N N . ALA A 1 85 ? -9.749 -3.805 -7.431 1.00 96.81 85 ALA A N 1
ATOM 606 C CA . ALA A 1 85 ? -10.269 -2.504 -7.842 1.00 96.81 85 ALA A CA 1
ATOM 607 C C . ALA A 1 85 ? -9.160 -1.485 -8.167 1.00 96.81 85 ALA A C 1
ATOM 609 O O . ALA A 1 85 ? -9.429 -0.497 -8.854 1.00 96.81 85 ALA A O 1
ATOM 610 N N . TYR A 1 86 ? -7.915 -1.726 -7.732 1.00 97.25 86 TYR A N 1
ATOM 611 C CA . TYR A 1 86 ? -6.783 -0.815 -7.925 1.00 97.25 86 TYR A CA 1
ATOM 612 C C . TYR A 1 86 ? -6.602 -0.305 -9.369 1.00 97.25 86 TYR A C 1
ATOM 614 O O . TYR A 1 86 ? -6.452 0.910 -9.544 1.00 97.25 86 TYR A O 1
ATOM 622 N N . PRO A 1 87 ? -6.660 -1.153 -10.422 1.00 96.75 87 PRO A N 1
ATOM 623 C CA . PRO A 1 87 ? -6.506 -0.707 -11.808 1.00 96.75 87 PRO A CA 1
ATOM 624 C C . PRO A 1 87 ? -7.483 0.396 -12.214 1.00 96.75 87 PRO A C 1
ATOM 626 O O . PRO A 1 87 ? -7.146 1.228 -13.055 1.00 96.75 87 PRO A O 1
ATOM 629 N N . ARG A 1 88 ? -8.672 0.409 -11.598 1.00 94.81 88 ARG A N 1
ATOM 630 C CA . ARG A 1 88 ? -9.783 1.320 -11.896 1.00 94.81 88 ARG A CA 1
ATOM 631 C C . ARG A 1 88 ? -9.853 2.527 -10.969 1.00 94.81 88 ARG A C 1
ATOM 633 O O . ARG A 1 88 ? -10.716 3.379 -11.168 1.00 94.81 88 ARG A O 1
ATOM 640 N N . LEU A 1 89 ? -8.976 2.620 -9.968 1.00 95.44 89 LEU A N 1
ATOM 641 C CA . LEU A 1 89 ? -8.876 3.835 -9.169 1.00 95.44 89 LEU A CA 1
ATOM 642 C C . LEU A 1 89 ? -8.557 5.016 -10.084 1.00 95.44 89 LEU A C 1
ATOM 644 O O . LEU A 1 89 ? -7.696 4.918 -10.962 1.00 95.44 89 LEU A O 1
ATOM 648 N N . ALA A 1 90 ? -9.236 6.139 -9.847 1.00 95.31 90 ALA A N 1
ATOM 649 C CA . ALA A 1 90 ? -8.904 7.390 -10.509 1.00 95.31 90 ALA A CA 1
ATOM 650 C C . ALA A 1 90 ? -7.416 7.705 -10.297 1.00 95.31 90 ALA A C 1
ATOM 652 O O . ALA A 1 90 ? -6.879 7.484 -9.212 1.00 95.31 90 ALA A O 1
ATOM 653 N N . GLU A 1 91 ? -6.748 8.259 -11.308 1.00 94.25 91 GLU A N 1
ATOM 654 C CA . GLU A 1 91 ? -5.317 8.577 -11.199 1.00 94.25 91 GLU A CA 1
ATOM 655 C C . GLU A 1 91 ? -5.021 9.553 -10.047 1.00 94.25 91 GLU A C 1
ATOM 657 O O . GLU A 1 91 ? -3.969 9.456 -9.427 1.00 94.25 91 GLU A O 1
ATOM 662 N N . SER A 1 92 ? -5.974 10.424 -9.689 1.00 95.12 92 SER A N 1
ATOM 663 C CA . SER A 1 92 ? -5.888 11.317 -8.523 1.00 95.12 92 SER A CA 1
ATOM 664 C C . SER A 1 92 ? -5.998 10.612 -7.165 1.00 95.12 92 SER A C 1
ATOM 666 O O . SER A 1 92 ? -5.626 11.198 -6.152 1.00 95.12 92 SER A O 1
ATOM 668 N N . ALA A 1 93 ? -6.516 9.381 -7.126 1.00 96.94 93 ALA A N 1
ATOM 669 C CA . ALA A 1 93 ? -6.576 8.555 -5.922 1.00 96.94 93 ALA A CA 1
ATOM 670 C C . ALA A 1 93 ? -5.309 7.702 -5.732 1.00 96.94 93 ALA A C 1
ATOM 672 O O . ALA A 1 93 ? -5.073 7.200 -4.634 1.00 96.94 93 ALA A O 1
ATOM 673 N N . LYS A 1 94 ? -4.493 7.542 -6.781 1.00 97.94 94 LYS A N 1
ATOM 674 C CA . LYS A 1 94 ? -3.202 6.846 -6.721 1.00 97.94 94 LYS A CA 1
ATOM 675 C C . LYS A 1 94 ? -2.100 7.789 -6.235 1.00 97.94 94 LYS A C 1
ATOM 677 O O . LYS A 1 94 ? -2.248 9.010 -6.248 1.00 97.94 94 LYS A O 1
ATOM 682 N N . GLY A 1 95 ? -0.975 7.223 -5.804 1.00 97.44 95 GLY A N 1
ATOM 683 C CA . GLY A 1 95 ? 0.212 8.024 -5.502 1.00 97.44 95 GLY A CA 1
ATOM 684 C C . GLY A 1 95 ? 0.809 8.701 -6.736 1.00 97.44 95 GLY A C 1
ATOM 685 O O . GLY A 1 95 ? 0.569 8.305 -7.882 1.00 97.44 95 GLY A O 1
ATOM 686 N N . VAL A 1 96 ? 1.633 9.718 -6.488 1.00 97.00 96 VAL A N 1
ATOM 687 C CA . VAL A 1 96 ? 2.353 10.444 -7.539 1.00 97.00 96 VAL A CA 1
ATOM 688 C C . VAL A 1 96 ? 3.441 9.544 -8.124 1.00 97.00 96 VAL A C 1
ATOM 690 O O . VAL A 1 96 ? 4.250 8.989 -7.386 1.00 97.00 96 VAL A O 1
ATOM 693 N N . ALA A 1 97 ? 3.468 9.412 -9.451 1.00 96.44 97 ALA A N 1
ATOM 694 C CA . ALA A 1 97 ? 4.524 8.692 -10.156 1.00 96.44 97 ALA A CA 1
ATOM 695 C C . ALA A 1 97 ? 5.813 9.522 -10.216 1.00 96.44 97 ALA A C 1
ATOM 697 O O . ALA A 1 97 ? 5.791 10.677 -10.643 1.00 96.44 97 ALA A O 1
ATOM 698 N N . VAL A 1 98 ? 6.935 8.918 -9.825 1.00 95.31 98 VAL A N 1
ATOM 699 C CA . VAL A 1 98 ? 8.248 9.565 -9.722 1.00 95.31 98 VAL A CA 1
ATOM 700 C C . VAL A 1 98 ? 9.261 8.871 -10.633 1.00 95.31 98 VAL A C 1
ATOM 702 O O . VAL A 1 98 ? 9.264 7.649 -10.789 1.00 95.31 98 VAL A O 1
ATOM 705 N N . GLY A 1 99 ? 10.151 9.666 -11.229 1.00 93.00 99 GLY A N 1
ATOM 706 C CA . GLY A 1 99 ? 11.283 9.174 -12.012 1.00 93.00 99 GLY A CA 1
ATOM 707 C C . GLY A 1 99 ? 10.917 8.602 -13.391 1.00 93.00 99 GLY A C 1
ATOM 708 O O . GLY A 1 99 ? 9.747 8.566 -13.780 1.00 93.00 99 GLY A O 1
ATOM 709 N N . PRO A 1 100 ? 11.926 8.146 -14.157 1.00 92.25 100 PRO A N 1
ATOM 710 C CA . PRO A 1 100 ? 11.738 7.662 -15.528 1.00 92.25 100 PRO A CA 1
ATOM 711 C C . PRO A 1 100 ? 10.912 6.371 -15.596 1.00 92.25 100 PRO A C 1
ATOM 713 O O . PRO A 1 100 ? 10.144 6.174 -16.534 1.00 92.25 100 PRO A O 1
ATOM 716 N N . ALA A 1 101 ? 11.015 5.523 -14.571 1.00 93.69 101 ALA A N 1
ATOM 717 C CA . ALA A 1 101 ? 10.242 4.291 -14.456 1.00 93.69 101 ALA A CA 1
ATOM 718 C C . ALA A 1 101 ? 8.817 4.514 -13.916 1.00 93.69 101 ALA A C 1
ATOM 720 O O . ALA A 1 101 ? 8.053 3.558 -13.804 1.00 93.69 101 ALA A O 1
ATOM 721 N N . ARG A 1 102 ? 8.435 5.768 -13.614 1.00 96.06 102 ARG A N 1
ATOM 722 C CA . ARG A 1 102 ? 7.100 6.144 -13.122 1.00 96.06 102 ARG A CA 1
ATOM 723 C C . ARG A 1 102 ? 6.675 5.302 -11.910 1.00 96.06 102 ARG A C 1
ATOM 725 O O . ARG A 1 102 ? 5.582 4.738 -11.898 1.00 96.06 102 ARG A O 1
ATOM 732 N N . GLU A 1 103 ? 7.563 5.207 -10.924 1.00 95.81 103 GLU A N 1
ATOM 733 C CA . GLU A 1 103 ? 7.364 4.438 -9.689 1.00 95.81 103 GLU A CA 1
ATOM 734 C C . GLU A 1 103 ? 6.410 5.194 -8.751 1.00 95.81 103 GLU A C 1
ATOM 736 O O . GLU A 1 103 ? 6.537 6.410 -8.591 1.00 95.81 103 GLU A O 1
ATOM 741 N N . ARG A 1 104 ? 5.452 4.504 -8.123 1.00 97.38 104 ARG A N 1
ATOM 742 C CA . ARG A 1 104 ? 4.556 5.091 -7.114 1.00 97.38 104 ARG A CA 1
ATOM 743 C C . ARG A 1 104 ? 4.126 4.090 -6.056 1.00 97.38 104 ARG A C 1
ATOM 745 O O . ARG A 1 104 ? 3.956 2.906 -6.336 1.00 97.38 104 ARG A O 1
ATOM 752 N N . LEU A 1 105 ? 3.859 4.607 -4.861 1.00 97.88 105 LEU A N 1
ATOM 753 C CA . LEU A 1 105 ? 3.188 3.878 -3.787 1.00 97.88 105 LEU A CA 1
ATOM 754 C C . LEU A 1 105 ? 1.728 4.312 -3.716 1.00 97.88 105 LEU A C 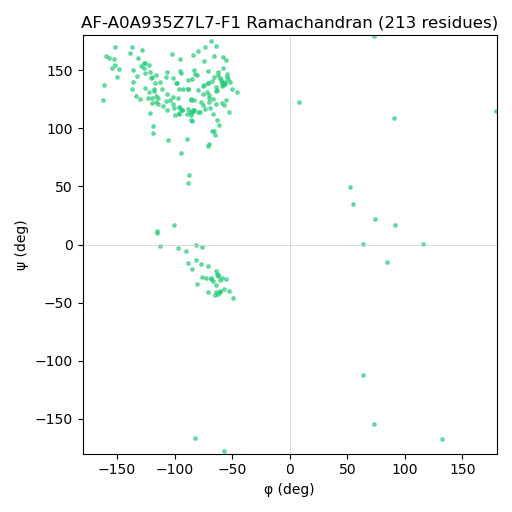1
ATOM 756 O O . LEU A 1 105 ? 1.414 5.477 -3.929 1.00 97.88 105 LEU A O 1
ATOM 760 N N . THR A 1 106 ? 0.812 3.401 -3.427 1.00 98.62 106 THR A N 1
ATOM 761 C CA . THR A 1 106 ? -0.599 3.727 -3.200 1.00 98.62 106 THR A CA 1
ATOM 762 C C . THR A 1 106 ? -1.120 2.947 -2.006 1.00 98.62 106 THR A C 1
ATOM 764 O O . THR A 1 106 ? -0.889 1.746 -1.900 1.00 98.62 106 THR A O 1
ATOM 767 N N . LEU A 1 107 ? -1.828 3.644 -1.126 1.00 98.62 107 LEU A N 1
ATOM 768 C CA . LEU A 1 107 ? -2.628 3.078 -0.055 1.00 98.62 107 LEU A CA 1
ATOM 769 C C . LEU A 1 107 ? -4.081 2.983 -0.509 1.00 98.62 107 LEU A C 1
ATOM 771 O O . LEU A 1 107 ? -4.643 3.944 -1.044 1.00 98.62 107 LEU A O 1
ATOM 775 N N . THR A 1 108 ? -4.694 1.836 -0.257 1.00 98.38 108 THR A N 1
ATOM 776 C CA . THR A 1 108 ? -6.128 1.615 -0.449 1.00 98.38 108 THR A CA 1
ATOM 777 C C . THR A 1 108 ? -6.701 0.832 0.729 1.00 98.38 108 THR A C 1
ATOM 779 O O . THR A 1 108 ? -5.972 0.352 1.593 1.00 98.38 108 THR A O 1
ATOM 782 N N . SER A 1 109 ? -8.021 0.739 0.798 1.00 98.44 109 SER A N 1
ATOM 783 C CA . SER A 1 109 ? -8.738 -0.008 1.823 1.00 98.44 109 SER A CA 1
ATOM 784 C C . SER A 1 109 ? -10.079 -0.471 1.259 1.00 98.44 109 SER A C 1
ATOM 786 O O . SER A 1 109 ? -10.563 0.094 0.276 1.00 98.44 109 SER A O 1
ATOM 788 N N . ALA A 1 110 ? -10.694 -1.485 1.868 1.00 97.88 110 ALA A N 1
ATOM 789 C CA . ALA A 1 110 ? -12.004 -1.980 1.440 1.00 97.88 110 ALA A CA 1
ATOM 790 C C . ALA A 1 110 ? -13.099 -0.902 1.522 1.00 97.88 110 ALA A C 1
ATOM 792 O O . ALA A 1 110 ? -14.042 -0.902 0.731 1.00 97.88 110 ALA A O 1
ATOM 793 N N . LYS A 1 111 ? -12.967 0.033 2.466 1.00 97.69 111 LYS A N 1
ATOM 794 C CA . LYS A 1 111 ? -13.857 1.183 2.634 1.00 97.69 111 LYS A CA 1
ATOM 795 C C . LYS A 1 111 ? -13.111 2.357 3.260 1.00 97.69 111 LYS A C 1
ATOM 797 O O . LYS A 1 111 ? -11.991 2.210 3.737 1.00 97.69 111 LYS A O 1
ATOM 802 N N . THR A 1 112 ? -13.746 3.525 3.271 1.00 97.94 112 THR A N 1
ATOM 803 C CA . THR A 1 112 ? -13.208 4.756 3.879 1.00 97.94 112 THR A CA 1
ATOM 804 C C . THR A 1 112 ? -13.993 5.210 5.106 1.00 97.94 112 THR A C 1
ATOM 806 O O . THR A 1 112 ? -13.630 6.207 5.719 1.00 97.94 112 THR A O 1
ATOM 809 N N . THR A 1 113 ? -15.059 4.497 5.474 1.00 98.56 113 THR A N 1
ATOM 810 C CA . THR A 1 113 ? -15.892 4.803 6.641 1.00 98.56 113 THR A CA 1
ATOM 811 C C . THR A 1 113 ? -16.072 3.547 7.487 1.00 98.56 113 THR A C 1
ATOM 813 O O . THR A 1 113 ? -16.522 2.523 6.971 1.00 98.56 113 THR A O 1
ATOM 816 N N . TYR A 1 114 ? -15.729 3.630 8.768 1.00 98.56 114 TYR A N 1
ATOM 817 C CA . TYR A 1 114 ? -15.697 2.512 9.712 1.00 98.56 114 TYR A CA 1
ATOM 818 C C . TYR A 1 114 ? -16.510 2.823 10.965 1.00 98.56 114 TYR A C 1
ATOM 820 O O . TYR A 1 114 ? -16.657 3.987 11.347 1.00 98.56 114 TYR A O 1
ATOM 828 N N . ALA A 1 115 ? -17.033 1.776 11.600 1.00 98.31 115 ALA A N 1
ATOM 829 C CA . ALA A 1 115 ? -17.598 1.895 12.937 1.00 98.31 115 ALA A CA 1
ATOM 830 C C . ALA A 1 115 ? -16.470 2.027 13.982 1.00 98.31 115 ALA A C 1
ATOM 832 O O . ALA A 1 115 ? -15.339 1.603 13.723 1.00 98.31 115 ALA A O 1
ATOM 833 N N . PRO A 1 116 ? -16.748 2.577 15.178 1.00 97.00 116 PRO A N 1
ATOM 834 C CA . PRO A 1 116 ? -15.825 2.476 16.303 1.00 97.00 116 PRO A CA 1
ATOM 835 C C . PRO A 1 116 ? -15.466 1.010 16.578 1.00 97.00 116 PRO A C 1
ATOM 837 O O . PRO A 1 116 ? -16.308 0.130 16.412 1.00 97.00 116 PRO A O 1
ATOM 840 N N . ASP A 1 117 ? -14.221 0.762 16.985 1.00 94.31 117 ASP A N 1
ATOM 841 C CA . ASP A 1 117 ? -13.660 -0.569 17.279 1.00 94.31 117 ASP A CA 1
ATOM 842 C C . ASP A 1 117 ? -13.582 -1.552 16.095 1.00 94.31 117 ASP A C 1
ATOM 844 O O . ASP A 1 117 ? -13.087 -2.670 16.258 1.00 94.31 117 ASP A O 1
ATOM 848 N N . GLU A 1 118 ? -14.008 -1.144 14.899 1.00 97.56 118 GLU A N 1
ATOM 849 C CA . GLU A 1 118 ? -13.824 -1.924 13.683 1.00 97.56 118 GLU A CA 1
ATOM 850 C C . GLU A 1 118 ? -12.366 -1.863 13.208 1.00 97.56 118 GLU A C 1
ATOM 852 O O . GLU A 1 118 ? -11.741 -0.799 13.191 1.00 97.56 118 GLU A O 1
ATOM 857 N N . ASP A 1 119 ? -11.830 -3.010 12.790 1.00 97.94 119 ASP A N 1
ATOM 858 C CA . ASP A 1 119 ? -10.479 -3.093 12.247 1.00 97.94 119 ASP A CA 1
ATOM 859 C C . ASP A 1 119 ? -10.409 -2.403 10.873 1.00 97.94 119 ASP A C 1
ATOM 861 O O . ASP A 1 119 ? -11.033 -2.821 9.894 1.00 97.94 119 ASP A O 1
ATOM 865 N N . ILE A 1 120 ? -9.600 -1.351 10.795 1.00 98.38 120 ILE A N 1
ATOM 866 C CA . ILE A 1 120 ? -9.278 -0.633 9.564 1.00 98.38 120 ILE A CA 1
ATOM 867 C C . ILE A 1 120 ? -8.055 -1.296 8.949 1.00 98.38 120 ILE A C 1
ATOM 869 O O . ILE A 1 120 ? -6.955 -1.208 9.495 1.00 98.38 120 ILE A O 1
ATOM 873 N N . ARG A 1 121 ? -8.243 -1.945 7.801 1.00 98.25 121 ARG A N 1
ATOM 874 C CA . ARG A 1 121 ? -7.176 -2.643 7.078 1.00 98.25 121 ARG A CA 1
ATOM 875 C C . ARG A 1 121 ? -6.693 -1.785 5.917 1.00 98.25 121 ARG A C 1
ATOM 877 O O . ARG A 1 121 ? -7.482 -1.399 5.051 1.00 98.25 121 ARG A O 1
ATOM 884 N N . VAL A 1 122 ? -5.410 -1.447 5.925 1.00 98.38 122 VAL A N 1
ATOM 885 C CA . VAL A 1 122 ? -4.757 -0.619 4.908 1.00 98.38 122 VAL A CA 1
ATOM 886 C C . VAL A 1 122 ? -3.881 -1.514 4.048 1.00 98.38 122 VAL A C 1
ATOM 888 O O . VAL A 1 122 ? -3.096 -2.306 4.561 1.00 98.38 122 VAL A O 1
ATOM 891 N N . LEU A 1 123 ? -4.044 -1.385 2.736 1.00 98.38 123 LEU A N 1
ATOM 892 C CA . LEU A 1 123 ? -3.390 -2.201 1.724 1.00 98.38 123 LEU A CA 1
ATOM 893 C C . LEU A 1 123 ? -2.410 -1.347 0.934 1.00 98.38 123 LEU A C 1
ATOM 895 O O . LEU A 1 123 ? -2.722 -0.211 0.564 1.00 98.38 123 LEU A O 1
ATOM 899 N N . HIS A 1 124 ? -1.257 -1.926 0.624 1.00 97.69 124 HIS A N 1
ATOM 900 C CA . HIS A 1 124 ? -0.130 -1.216 0.038 1.00 97.69 124 HIS A CA 1
ATOM 901 C C . HIS A 1 124 ? 0.161 -1.755 -1.353 1.00 97.69 124 HIS A C 1
ATOM 903 O O . HIS A 1 124 ? 0.319 -2.957 -1.562 1.00 97.69 124 HIS A O 1
ATOM 909 N N . VAL A 1 125 ? 0.237 -0.843 -2.313 1.00 97.50 125 VAL A N 1
ATOM 910 C CA . VAL A 1 125 ? 0.503 -1.155 -3.713 1.00 97.50 125 VAL A CA 1
ATOM 911 C C . VAL A 1 125 ? 1.731 -0.384 -4.160 1.00 97.50 125 VAL A C 1
ATOM 913 O O . VAL A 1 125 ? 1.772 0.842 -4.045 1.00 97.50 125 VAL A O 1
ATOM 916 N N . HIS A 1 126 ? 2.713 -1.093 -4.702 1.00 96.81 126 HIS A N 1
ATOM 917 C CA . HIS A 1 126 ? 3.843 -0.505 -5.402 1.00 96.81 126 HIS A CA 1
ATOM 918 C C . HIS A 1 126 ? 3.671 -0.748 -6.902 1.00 96.81 126 HIS A C 1
ATOM 920 O O . HIS A 1 126 ? 3.656 -1.886 -7.364 1.00 96.81 126 HIS A O 1
ATOM 926 N N . GLU A 1 127 ? 3.519 0.326 -7.672 1.00 96.94 127 GLU A N 1
ATOM 927 C CA . GLU A 1 127 ? 3.406 0.263 -9.128 1.00 96.94 127 GLU A CA 1
ATOM 928 C C . GLU A 1 127 ? 4.646 0.869 -9.778 1.00 96.94 127 GLU A C 1
ATOM 930 O O . GLU A 1 127 ? 5.054 1.984 -9.446 1.00 96.94 127 GLU A O 1
ATOM 935 N N . VAL A 1 128 ? 5.184 0.163 -10.772 1.00 96.75 128 VAL A N 1
ATOM 936 C CA . VAL A 1 128 ? 6.230 0.660 -11.663 1.00 96.75 128 VAL A CA 1
ATOM 937 C C . VAL A 1 128 ? 5.673 0.654 -13.079 1.00 96.75 128 VAL A C 1
ATOM 939 O O . VAL A 1 128 ? 5.636 -0.385 -13.735 1.00 96.75 128 VAL A O 1
ATOM 942 N N . ALA A 1 129 ? 5.165 1.801 -13.532 1.00 95.94 129 ALA A N 1
ATOM 943 C CA . ALA A 1 129 ? 4.404 1.890 -14.782 1.00 95.94 129 ALA A CA 1
ATOM 944 C C . ALA A 1 129 ? 5.282 2.044 -16.040 1.00 95.94 129 ALA A C 1
ATOM 946 O O . ALA A 1 129 ? 4.827 1.788 -17.154 1.00 95.94 129 ALA A O 1
ATOM 947 N N . GLY A 1 130 ? 6.523 2.508 -15.884 1.00 95.00 130 GLY A N 1
ATOM 948 C CA . GLY A 1 130 ? 7.509 2.650 -16.955 1.00 95.00 130 GLY A CA 1
ATOM 949 C C . GLY A 1 130 ? 8.450 1.441 -17.050 1.00 95.00 130 GLY A C 1
ATOM 950 O O . GLY A 1 130 ? 8.583 0.687 -16.085 1.00 95.00 130 GLY A O 1
ATOM 951 N N . PRO A 1 131 ? 9.116 1.233 -18.198 1.00 94.06 131 PRO A N 1
ATOM 952 C CA . PRO A 1 131 ? 10.085 0.151 -18.376 1.00 94.06 131 PRO A CA 1
ATOM 953 C C . PRO A 1 131 ? 11.408 0.424 -17.633 1.00 94.06 131 PRO A C 1
ATOM 955 O O . PRO A 1 131 ? 11.669 1.544 -17.193 1.00 94.06 131 PRO A O 1
ATOM 958 N N . GLY A 1 132 ? 12.273 -0.593 -17.562 1.00 89.94 132 GLY A N 1
ATOM 959 C CA . GLY A 1 132 ? 13.670 -0.444 -17.128 1.00 89.94 132 GLY A CA 1
ATOM 960 C C . GLY A 1 132 ? 13.924 -0.641 -15.632 1.00 89.94 132 GLY A C 1
ATOM 961 O O . GLY A 1 132 ? 14.977 -0.241 -15.137 1.00 89.94 132 GLY A O 1
ATOM 962 N N . ARG A 1 133 ? 12.978 -1.247 -14.908 1.00 90.31 133 ARG A N 1
ATOM 963 C CA . ARG A 1 133 ? 13.125 -1.636 -13.500 1.00 90.31 133 ARG A CA 1
ATOM 964 C C . ARG A 1 133 ? 12.675 -3.073 -13.283 1.00 90.31 133 ARG A C 1
ATOM 966 O O . ARG A 1 133 ? 11.898 -3.622 -14.061 1.00 90.31 133 ARG A O 1
ATOM 973 N N . GLU A 1 134 ? 13.130 -3.644 -12.181 1.00 92.06 134 GLU A N 1
ATOM 974 C CA . GLU A 1 134 ? 12.629 -4.907 -11.653 1.00 92.06 134 GLU A CA 1
ATOM 975 C C . GLU A 1 134 ? 11.627 -4.628 -10.533 1.00 92.06 134 GLU A C 1
ATOM 977 O O . GLU A 1 134 ? 11.824 -3.733 -9.709 1.00 92.06 134 GLU A O 1
ATOM 982 N N . VAL A 1 135 ? 10.538 -5.390 -10.512 1.00 91.69 135 VAL A N 1
ATOM 983 C CA . VAL A 1 135 ? 9.524 -5.353 -9.459 1.00 91.69 135 VAL A CA 1
ATOM 984 C C . VAL A 1 135 ? 9.662 -6.624 -8.623 1.00 91.69 135 VAL A C 1
ATOM 986 O O . VAL A 1 135 ? 9.601 -7.733 -9.151 1.00 91.69 135 VAL A O 1
ATOM 989 N N . TYR A 1 136 ? 9.857 -6.458 -7.316 1.00 90.44 136 TYR A N 1
ATOM 990 C CA . TYR A 1 136 ? 10.198 -7.532 -6.380 1.00 90.44 136 TYR A CA 1
ATOM 991 C C . TYR A 1 136 ? 8.940 -8.186 -5.799 1.00 90.44 136 TYR A C 1
ATOM 993 O O . TYR A 1 136 ? 8.416 -7.780 -4.759 1.00 90.44 136 TYR A O 1
ATOM 1001 N N . VAL A 1 137 ? 8.461 -9.232 -6.470 1.00 86.00 137 VAL A N 1
ATOM 1002 C CA . VAL A 1 137 ? 7.207 -9.937 -6.153 1.00 86.00 137 VAL A CA 1
ATOM 1003 C C . VAL A 1 137 ? 7.463 -11.065 -5.140 1.00 86.00 137 VAL A C 1
ATOM 1005 O O . VAL A 1 137 ? 7.158 -12.230 -5.381 1.00 86.00 137 VAL A O 1
ATOM 1008 N N . MET A 1 138 ? 8.098 -10.733 -4.014 1.00 84.75 138 MET A N 1
ATOM 1009 C CA . MET A 1 138 ? 8.292 -11.659 -2.887 1.00 84.75 138 MET A CA 1
ATOM 1010 C C . MET A 1 138 ? 7.025 -11.770 -2.037 1.00 84.75 138 MET A C 1
ATOM 1012 O O . MET A 1 138 ? 6.149 -10.929 -2.173 1.00 84.75 138 MET A O 1
ATOM 1016 N N . GLY A 1 139 ? 6.938 -12.765 -1.144 1.00 80.25 139 GLY A N 1
ATOM 1017 C CA . GLY A 1 139 ? 5.825 -12.908 -0.191 1.00 80.25 139 GLY A CA 1
ATOM 1018 C C . GLY A 1 139 ? 5.613 -11.678 0.711 1.00 80.25 139 GLY A C 1
ATOM 1019 O O . GLY A 1 139 ? 6.329 -10.688 0.574 1.00 80.25 139 GLY A O 1
ATOM 1020 N N . PRO A 1 140 ? 4.652 -11.717 1.652 1.00 88.44 140 PRO A N 1
ATOM 1021 C CA . PRO A 1 140 ? 4.224 -10.526 2.387 1.00 88.44 140 PRO A CA 1
ATOM 1022 C C . PRO A 1 140 ? 5.403 -9.790 3.039 1.00 88.44 140 PRO A C 1
ATOM 1024 O O . PRO A 1 140 ? 6.082 -10.330 3.920 1.00 88.44 140 PRO A O 1
ATOM 1027 N N . LYS A 1 141 ? 5.661 -8.572 2.550 1.00 90.44 141 LYS A N 1
ATOM 1028 C CA . LYS A 1 141 ? 6.706 -7.669 3.034 1.00 90.44 141 LYS A CA 1
ATOM 1029 C C . LYS A 1 141 ? 6.166 -6.803 4.160 1.00 90.44 141 LYS A C 1
ATOM 1031 O O . LYS A 1 141 ? 5.106 -6.201 4.019 1.00 90.44 141 LYS A O 1
ATOM 1036 N N . ALA A 1 142 ? 6.931 -6.680 5.238 1.00 89.75 142 ALA A N 1
ATOM 1037 C CA . ALA A 1 142 ? 6.594 -5.769 6.323 1.00 89.75 142 ALA A CA 1
ATOM 1038 C C . ALA A 1 142 ? 6.572 -4.303 5.848 1.00 89.75 142 ALA A C 1
ATOM 1040 O O . ALA A 1 142 ? 7.344 -3.900 4.972 1.00 89.75 142 ALA A O 1
ATOM 1041 N N . ILE A 1 143 ? 5.703 -3.505 6.468 1.00 92.00 143 ILE A N 1
ATOM 1042 C CA . ILE A 1 143 ? 5.558 -2.073 6.196 1.00 92.00 143 ILE A CA 1
ATOM 1043 C C . ILE A 1 143 ? 6.430 -1.243 7.137 1.00 92.00 143 ILE A C 1
ATOM 1045 O O . ILE A 1 143 ? 6.444 -1.439 8.354 1.00 92.00 143 ILE A O 1
ATOM 1049 N N . TYR A 1 144 ? 7.133 -0.277 6.546 1.00 91.12 144 TYR A N 1
ATOM 1050 C CA . TYR A 1 144 ? 7.999 0.683 7.228 1.00 91.12 144 TYR A CA 1
ATOM 1051 C C . TYR A 1 144 ? 7.717 2.095 6.720 1.00 91.12 144 TYR A C 1
ATOM 1053 O O . TYR A 1 144 ? 7.462 2.279 5.527 1.00 91.12 144 TYR A O 1
ATOM 1061 N N . GLY A 1 145 ? 7.817 3.088 7.608 1.00 92.75 145 GLY A N 1
ATOM 1062 C CA . GLY A 1 145 ? 7.636 4.502 7.257 1.00 92.75 145 GLY A CA 1
ATOM 1063 C C . GLY A 1 145 ? 6.179 4.913 7.010 1.00 92.75 145 GLY A C 1
ATOM 1064 O O . GLY A 1 145 ? 5.916 5.898 6.320 1.00 92.75 145 GLY A O 1
ATOM 1065 N N . GLU A 1 146 ? 5.225 4.149 7.542 1.00 95.94 146 GLU A N 1
ATOM 1066 C CA . GLU A 1 146 ? 3.819 4.549 7.587 1.00 95.94 146 GLU A CA 1
ATOM 1067 C C . GLU A 1 146 ? 3.572 5.513 8.752 1.00 95.94 146 GLU A C 1
ATOM 1069 O O . GLU A 1 146 ? 4.202 5.410 9.805 1.00 95.94 146 GLU A O 1
ATOM 1074 N N . SER A 1 147 ? 2.657 6.460 8.574 1.00 97.12 147 SER A N 1
ATOM 1075 C CA . SER A 1 147 ? 2.186 7.342 9.634 1.00 97.12 147 SER A CA 1
ATOM 1076 C C . SER A 1 147 ? 0.671 7.497 9.606 1.00 97.12 147 SER A C 1
ATOM 1078 O O . SER A 1 147 ? 0.038 7.426 8.552 1.00 97.12 147 SER A O 1
ATOM 1080 N N . VAL A 1 148 ? 0.102 7.724 10.790 1.00 98.31 148 VAL A N 1
ATOM 1081 C CA . VAL A 1 148 ? -1.313 8.046 10.998 1.00 98.31 148 VAL A CA 1
ATOM 1082 C C . VAL A 1 148 ? -1.379 9.408 11.670 1.00 98.31 148 VAL A C 1
ATOM 1084 O O . VAL A 1 148 ? -0.800 9.590 12.736 1.00 98.31 148 VAL A O 1
ATOM 1087 N N . ASP A 1 149 ? -2.053 10.362 11.035 1.00 98.25 149 ASP A N 1
ATOM 1088 C CA . ASP A 1 149 ? -2.155 11.761 11.476 1.00 98.25 149 ASP A CA 1
ATOM 1089 C C . ASP A 1 149 ? -0.791 12.431 11.701 1.00 98.25 149 ASP A C 1
ATOM 1091 O O . ASP A 1 149 ? -0.610 13.262 12.585 1.00 98.25 149 ASP A O 1
ATOM 1095 N N . GLY A 1 150 ? 0.189 12.051 10.877 1.00 97.00 150 GLY A N 1
ATOM 1096 C CA . GLY A 1 150 ? 1.570 12.525 10.972 1.00 97.00 150 GLY A CA 1
ATOM 1097 C C . GLY A 1 150 ? 2.436 11.745 11.963 1.00 97.00 150 GLY A C 1
ATOM 1098 O O . GLY A 1 150 ? 3.659 11.798 11.842 1.00 97.00 150 GLY A O 1
ATOM 1099 N N . GLU A 1 151 ? 1.837 10.954 12.854 1.00 96.62 151 GLU A N 1
ATOM 1100 C CA . GLU A 1 151 ? 2.554 10.153 13.845 1.00 96.62 151 GLU A CA 1
ATOM 1101 C C . GLU A 1 151 ? 3.037 8.824 13.243 1.00 96.62 151 GLU A C 1
ATOM 1103 O O . GLU A 1 151 ? 2.216 8.058 12.721 1.00 96.62 151 GLU A O 1
ATOM 1108 N N . PRO A 1 152 ? 4.346 8.509 13.299 1.00 94.44 152 PRO A N 1
ATOM 1109 C CA . PRO A 1 152 ? 4.884 7.255 12.779 1.00 94.44 152 PRO A CA 1
ATOM 1110 C C . PRO A 1 152 ? 4.216 6.017 13.391 1.00 94.44 152 PRO A C 1
ATOM 1112 O O . PRO A 1 152 ? 3.973 5.941 14.597 1.00 94.44 152 PRO A O 1
ATOM 1115 N N . ARG A 1 153 ? 3.964 5.009 12.553 1.00 93.19 153 ARG A N 1
ATOM 1116 C CA . ARG A 1 153 ? 3.428 3.697 12.925 1.00 93.19 153 ARG A CA 1
ATOM 1117 C C . ARG A 1 153 ? 4.337 2.582 12.416 1.00 93.19 153 ARG A C 1
ATOM 1119 O O . ARG A 1 153 ? 5.083 2.741 11.453 1.00 93.19 153 ARG A O 1
ATOM 1126 N N . GLY A 1 154 ? 4.256 1.427 13.073 1.00 76.56 154 GLY A N 1
ATOM 1127 C CA . GLY A 1 154 ? 5.056 0.258 12.717 1.00 76.56 154 GLY A CA 1
ATOM 1128 C C . GLY A 1 154 ? 6.526 0.395 13.114 1.00 76.56 154 GLY A C 1
ATOM 1129 O O . GLY A 1 154 ? 6.876 1.079 14.077 1.00 76.56 154 GLY A O 1
ATOM 1130 N N . ARG A 1 155 ? 7.398 -0.324 12.403 1.00 72.88 155 ARG A N 1
ATOM 1131 C CA . ARG A 1 155 ? 8.841 -0.319 12.671 1.00 72.88 155 ARG A CA 1
ATOM 1132 C C . ARG A 1 155 ? 9.506 0.874 11.960 1.00 72.88 155 ARG A C 1
ATOM 1134 O O . ARG A 1 155 ? 9.135 1.177 10.826 1.00 72.88 155 ARG A O 1
ATOM 1141 N N . PRO A 1 156 ? 10.503 1.530 12.583 1.00 60.69 156 PRO A N 1
ATOM 1142 C CA . PRO A 1 156 ? 11.098 2.760 12.051 1.00 60.69 156 PRO A CA 1
ATOM 1143 C C . PRO A 1 156 ? 11.911 2.547 10.769 1.00 60.69 156 PRO A C 1
ATOM 1145 O O . PRO A 1 156 ? 11.990 3.451 9.942 1.00 60.69 156 PRO A O 1
ATOM 1148 N N . SER A 1 157 ? 12.499 1.366 10.577 1.00 63.47 157 SER A N 1
ATOM 1149 C CA . SER A 1 157 ? 13.280 1.050 9.382 1.00 63.47 157 SER A CA 1
ATOM 1150 C C . SER A 1 157 ? 13.296 -0.453 9.113 1.00 63.47 157 SER A C 1
ATOM 1152 O O . SER A 1 157 ? 13.211 -1.242 10.067 1.00 63.47 157 SER A O 1
ATOM 1154 N N . PRO A 1 158 ? 13.430 -0.871 7.841 1.00 64.31 158 PRO A N 1
ATOM 1155 C CA . PRO A 1 158 ? 13.769 -2.251 7.542 1.00 64.31 158 PRO A CA 1
ATOM 1156 C C . PRO A 1 158 ? 15.102 -2.617 8.215 1.00 64.31 158 PRO A C 1
ATOM 1158 O O . PRO A 1 158 ? 15.942 -1.735 8.440 1.00 64.31 158 PRO A O 1
ATOM 1161 N N . PRO A 1 159 ? 15.320 -3.898 8.564 1.00 62.06 159 PRO A N 1
ATOM 1162 C CA . PRO A 1 159 ? 16.676 -4.378 8.805 1.00 62.06 159 PRO A CA 1
ATOM 1163 C C . PRO A 1 159 ? 17.540 -4.098 7.564 1.00 62.06 159 PRO A C 1
ATOM 1165 O O . PRO A 1 159 ? 17.005 -3.889 6.472 1.00 62.06 159 PRO A O 1
ATOM 1168 N N . ALA A 1 160 ? 18.865 -4.051 7.736 1.00 60.78 160 ALA A N 1
ATOM 1169 C CA . ALA A 1 160 ? 19.791 -3.866 6.619 1.00 60.78 160 ALA A CA 1
ATOM 1170 C C . ALA A 1 160 ? 19.390 -4.786 5.455 1.00 60.78 160 ALA A C 1
ATOM 1172 O O . ALA A 1 160 ? 19.095 -5.958 5.686 1.00 60.78 160 ALA A O 1
ATOM 1173 N N . VAL A 1 161 ? 19.307 -4.227 4.243 1.00 61.91 161 VAL A N 1
ATOM 1174 C CA . VAL A 1 161 ? 18.830 -4.949 3.058 1.00 61.91 161 VAL A CA 1
ATOM 1175 C C . VAL A 1 161 ? 19.775 -6.120 2.814 1.00 61.91 161 VAL A C 1
ATOM 1177 O O . VAL A 1 161 ? 20.897 -5.928 2.347 1.00 61.91 161 VAL A O 1
ATOM 1180 N N . GLU A 1 162 ? 19.344 -7.325 3.177 1.00 58.66 162 GLU A N 1
ATOM 1181 C CA . GLU A 1 162 ? 20.038 -8.535 2.761 1.00 58.66 162 GLU A CA 1
ATOM 1182 C C . GLU A 1 162 ? 19.912 -8.663 1.235 1.00 58.66 162 GLU A C 1
ATOM 1184 O O . GLU A 1 162 ? 18.883 -8.266 0.671 1.00 58.66 162 GLU A O 1
ATOM 1189 N N . PRO A 1 163 ? 20.944 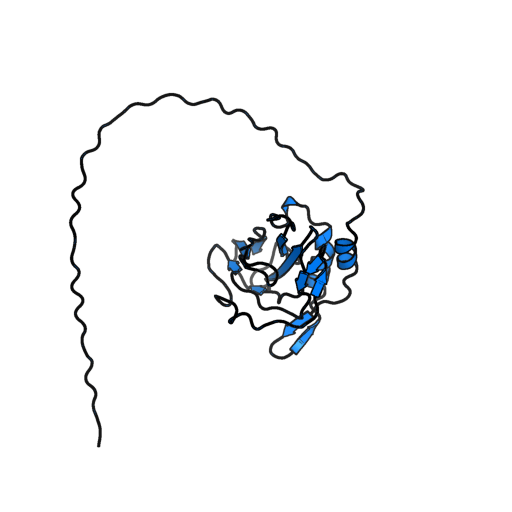-9.172 0.541 1.00 66.25 163 PRO A N 1
ATOM 1190 C CA . PRO A 1 163 ? 20.848 -9.429 -0.888 1.00 66.25 163 PRO A CA 1
ATOM 1191 C C . PRO A 1 163 ? 19.648 -10.343 -1.155 1.00 66.25 163 PRO A C 1
ATOM 1193 O O . PRO A 1 163 ? 19.552 -11.422 -0.577 1.00 66.25 163 PRO A O 1
ATOM 1196 N N . TYR A 1 164 ? 18.731 -9.903 -2.012 1.00 70.44 164 TYR A N 1
ATOM 1197 C CA . TYR A 1 164 ? 17.572 -10.691 -2.415 1.00 70.44 164 TYR A CA 1
ATOM 1198 C C . TYR A 1 164 ? 17.852 -11.391 -3.746 1.00 70.44 164 TYR A C 1
ATOM 1200 O O . TYR A 1 164 ? 18.184 -10.732 -4.730 1.00 70.44 164 TYR A O 1
ATOM 1208 N N . ASP A 1 165 ? 17.674 -12.709 -3.775 1.00 73.75 165 ASP A N 1
ATOM 1209 C CA . ASP A 1 165 ? 17.854 -13.586 -4.939 1.00 73.75 165 ASP A CA 1
ATOM 1210 C C . ASP A 1 165 ? 16.543 -14.254 -5.403 1.00 73.75 165 ASP A C 1
ATOM 1212 O O . ASP A 1 165 ? 16.555 -15.161 -6.236 1.00 73.75 165 ASP A O 1
ATOM 1216 N N . GLY A 1 166 ? 15.398 -13.822 -4.864 1.00 81.56 166 GLY A N 1
ATOM 1217 C CA . GLY A 1 166 ? 14.092 -14.393 -5.186 1.00 81.56 166 GLY A CA 1
ATOM 1218 C C . GLY A 1 166 ? 13.464 -13.855 -6.480 1.00 81.56 166 GLY A C 1
ATOM 1219 O O . GLY A 1 166 ? 14.091 -13.191 -7.302 1.00 81.56 166 GLY A O 1
ATOM 1220 N N . ALA A 1 167 ? 12.167 -14.127 -6.656 1.00 88.25 167 ALA A N 1
ATOM 1221 C CA . ALA A 1 167 ? 11.419 -13.747 -7.852 1.00 88.25 167 ALA A CA 1
ATOM 1222 C C . ALA A 1 167 ? 11.324 -12.223 -8.050 1.00 88.25 167 ALA A C 1
ATOM 1224 O O . ALA A 1 167 ? 10.940 -11.476 -7.142 1.00 88.25 167 ALA A O 1
ATOM 1225 N N . VAL A 1 168 ? 11.599 -11.797 -9.281 1.00 91.94 168 VAL A N 1
ATOM 1226 C CA . VAL A 1 168 ? 11.371 -10.446 -9.797 1.00 91.94 168 VAL A CA 1
ATOM 1227 C C . VAL A 1 168 ? 10.608 -10.530 -11.119 1.00 91.94 168 VAL A C 1
ATOM 1229 O O . VAL A 1 168 ? 10.692 -11.533 -11.828 1.00 91.94 168 VAL A O 1
ATOM 1232 N N . ILE A 1 169 ? 9.864 -9.480 -11.465 1.00 92.12 169 ILE A N 1
ATOM 1233 C CA . ILE A 1 169 ? 9.265 -9.320 -12.798 1.00 92.12 169 ILE A CA 1
ATOM 1234 C C . ILE A 1 169 ? 9.787 -8.037 -13.456 1.00 92.12 169 ILE A C 1
ATOM 1236 O O . ILE A 1 169 ? 9.991 -7.038 -12.760 1.00 92.12 169 ILE A O 1
ATOM 1240 N N . PRO A 1 170 ? 9.997 -8.022 -14.782 1.00 94.19 170 PRO A N 1
ATOM 1241 C CA . PRO A 1 170 ? 10.369 -6.799 -15.481 1.00 94.19 170 PRO A CA 1
ATOM 1242 C C . PRO A 1 170 ? 9.203 -5.805 -15.471 1.00 94.19 170 PRO A C 1
ATOM 1244 O O . PRO A 1 170 ? 8.046 -6.190 -15.654 1.00 94.19 170 PRO A O 1
ATOM 1247 N N . SER A 1 171 ? 9.503 -4.520 -15.291 1.00 93.62 171 SER A N 1
ATOM 1248 C CA . SER A 1 171 ? 8.505 -3.462 -15.405 1.00 93.62 171 SER A CA 1
ATOM 1249 C C . SER A 1 171 ? 8.080 -3.248 -16.873 1.00 93.62 171 SER A C 1
ATOM 1251 O O . SER A 1 171 ? 8.897 -3.435 -17.783 1.00 93.62 171 SER A O 1
ATOM 1253 N N . PRO A 1 172 ? 6.826 -2.836 -17.150 1.00 96.44 172 PRO A N 1
ATOM 1254 C CA . PRO A 1 172 ? 5.803 -2.404 -16.193 1.00 96.44 172 PRO A CA 1
ATOM 1255 C C . PRO A 1 172 ? 5.208 -3.521 -15.323 1.00 96.44 172 PRO A C 1
ATOM 1257 O O . PRO A 1 172 ? 4.904 -4.603 -15.822 1.00 96.44 172 PRO A O 1
ATOM 1260 N N . GLY A 1 173 ? 4.999 -3.246 -14.034 1.00 95.62 173 GLY A N 1
ATOM 1261 C CA . GLY A 1 173 ? 4.504 -4.233 -13.072 1.00 95.62 173 GLY A CA 1
ATOM 1262 C C . GLY A 1 173 ? 3.889 -3.612 -11.819 1.00 95.62 173 GLY A C 1
ATOM 1263 O O . GLY A 1 173 ? 4.102 -2.436 -11.519 1.00 95.62 173 GLY A O 1
ATOM 1264 N N . VAL A 1 174 ? 3.113 -4.419 -11.092 1.00 95.75 174 VAL A N 1
ATOM 1265 C CA . VAL A 1 174 ? 2.542 -4.064 -9.787 1.00 95.75 174 VAL A CA 1
ATOM 1266 C C . VAL A 1 174 ? 2.923 -5.128 -8.772 1.00 95.75 174 VAL A C 1
ATOM 1268 O O . VAL A 1 174 ? 2.800 -6.320 -9.040 1.00 95.75 174 VAL A O 1
ATOM 1271 N N . ASP A 1 175 ? 3.345 -4.680 -7.600 1.00 95.38 175 ASP A N 1
ATOM 1272 C CA . ASP A 1 175 ? 3.567 -5.504 -6.428 1.00 95.38 175 ASP A CA 1
ATOM 1273 C C . ASP A 1 175 ? 2.576 -5.118 -5.328 1.00 95.38 175 ASP A C 1
ATOM 1275 O O . ASP A 1 175 ? 2.525 -3.974 -4.872 1.00 95.38 175 ASP A O 1
ATOM 1279 N N . THR A 1 176 ? 1.779 -6.097 -4.913 1.00 95.56 176 THR A N 1
ATOM 1280 C CA . THR A 1 176 ? 0.811 -5.989 -3.815 1.00 95.56 176 THR A CA 1
ATOM 1281 C C . THR A 1 176 ? 1.176 -6.901 -2.647 1.00 95.56 176 THR A C 1
ATOM 1283 O O . THR A 1 176 ? 0.353 -7.124 -1.765 1.00 95.56 176 THR A O 1
ATOM 1286 N N . ASN A 1 177 ? 2.380 -7.483 -2.637 1.00 94.25 177 ASN A N 1
ATOM 1287 C CA . ASN A 1 177 ? 2.795 -8.433 -1.607 1.00 94.25 177 ASN A CA 1
ATOM 1288 C C . ASN A 1 177 ? 3.398 -7.709 -0.407 1.00 94.25 177 ASN A C 1
ATOM 1290 O O . ASN A 1 177 ? 4.566 -7.890 -0.049 1.00 94.25 177 ASN A O 1
ATOM 1294 N N . TYR A 1 178 ? 2.589 -6.854 0.189 1.00 94.00 178 TYR A N 1
ATOM 1295 C CA . TYR A 1 178 ? 2.890 -6.158 1.421 1.00 94.00 178 TYR A CA 1
ATOM 1296 C C . TYR A 1 178 ? 1.898 -6.605 2.491 1.00 94.00 178 TYR A C 1
ATOM 1298 O O . TYR A 1 178 ? 0.745 -6.912 2.191 1.00 94.00 178 TYR A O 1
ATOM 1306 N N . GLU A 1 179 ? 2.360 -6.681 3.733 1.00 93.94 179 GLU A N 1
ATOM 1307 C CA . GLU A 1 179 ? 1.508 -6.991 4.875 1.00 93.94 179 GLU A CA 1
ATOM 1308 C C . GLU A 1 179 ? 0.508 -5.846 5.087 1.00 93.94 179 GLU A C 1
ATOM 1310 O O . GLU A 1 179 ? 0.939 -4.698 5.236 1.00 93.94 179 GLU A O 1
ATOM 1315 N N . PRO A 1 180 ? -0.809 -6.126 5.130 1.00 96.75 180 PRO A N 1
ATOM 1316 C CA . PRO A 1 180 ? -1.786 -5.118 5.500 1.00 96.75 180 PRO A CA 1
ATOM 1317 C C . PRO A 1 180 ? -1.486 -4.583 6.895 1.00 96.75 180 PRO A C 1
ATOM 1319 O O . PRO A 1 180 ? -1.238 -5.353 7.827 1.00 96.75 180 PRO A O 1
ATOM 1322 N N . THR A 1 181 ? -1.561 -3.268 7.068 1.00 96.88 181 THR A N 1
ATOM 1323 C CA . THR A 1 181 ? -1.549 -2.685 8.410 1.00 96.88 181 THR A CA 1
ATOM 1324 C C . THR A 1 181 ? -2.975 -2.620 8.938 1.00 96.88 181 THR A C 1
ATOM 1326 O O . THR A 1 181 ? -3.929 -2.382 8.193 1.00 96.88 181 THR A O 1
ATOM 1329 N N . VAL A 1 182 ? -3.132 -2.899 10.232 1.00 97.19 182 VAL A N 1
ATOM 1330 C CA . VAL A 1 182 ? -4.437 -2.976 10.893 1.00 97.19 182 VAL A CA 1
ATOM 1331 C C . VAL A 1 182 ? -4.492 -1.944 12.006 1.00 97.19 182 VAL A C 1
ATOM 1333 O O . VAL A 1 182 ? -3.626 -1.918 12.883 1.00 97.19 182 VAL A O 1
ATOM 1336 N N . TYR A 1 183 ? -5.523 -1.107 11.976 1.00 97.50 183 TYR A N 1
ATOM 1337 C CA . TYR A 1 183 ? -5.724 -0.027 12.930 1.00 97.50 183 TYR A CA 1
ATOM 1338 C C . TYR A 1 183 ? -7.087 -0.093 13.601 1.00 97.50 183 TYR A C 1
ATOM 1340 O O . TYR A 1 183 ? -8.086 -0.440 12.981 1.00 97.50 183 TYR A O 1
ATOM 1348 N N . ARG A 1 184 ? -7.126 0.357 14.855 1.00 97.19 184 ARG A N 1
ATOM 1349 C CA . ARG A 1 184 ? -8.344 0.807 15.535 1.00 97.19 184 ARG A CA 1
ATOM 1350 C C . ARG A 1 184 ? -8.149 2.267 15.891 1.00 97.19 184 ARG A C 1
ATOM 1352 O O . ARG A 1 184 ? -7.381 2.590 16.796 1.00 97.19 184 ARG A O 1
ATOM 1359 N N . LEU A 1 185 ? -8.760 3.142 15.103 1.00 97.19 185 LEU A N 1
ATOM 1360 C CA . LEU A 1 185 ? -8.634 4.587 15.263 1.00 97.19 185 LEU A CA 1
ATOM 1361 C C . LEU A 1 185 ? -9.812 5.120 16.090 1.00 97.19 185 LEU A C 1
ATOM 1363 O O . LEU A 1 185 ? -10.895 4.530 16.053 1.00 97.19 185 LEU A O 1
ATOM 1367 N N . PRO A 1 186 ? -9.622 6.202 16.866 1.00 97.88 186 PRO A N 1
ATOM 1368 C CA . PRO A 1 186 ? -10.726 6.839 17.573 1.00 97.88 186 PRO A CA 1
ATOM 1369 C C . PRO A 1 186 ? -11.750 7.414 16.583 1.00 97.88 186 PRO A C 1
ATOM 1371 O O . PRO A 1 186 ? -11.519 7.470 15.381 1.00 97.88 186 PRO A O 1
ATOM 1374 N N . ARG A 1 187 ? -12.905 7.860 17.084 1.00 98.38 187 ARG A N 1
ATOM 1375 C CA . ARG A 1 187 ? -13.881 8.574 16.250 1.00 98.38 187 ARG A CA 1
ATOM 1376 C C . ARG A 1 187 ? -13.270 9.835 15.643 1.00 98.38 187 ARG A C 1
ATOM 1378 O O . ARG A 1 187 ? -12.619 10.605 16.347 1.00 98.38 187 ARG A O 1
ATOM 1385 N N . GLY A 1 188 ? -13.584 10.087 14.377 1.00 98.44 188 GLY A N 1
ATOM 1386 C CA . GLY A 1 188 ? -13.125 11.263 13.651 1.00 98.44 188 GLY A CA 1
ATOM 1387 C C . GLY A 1 188 ? -12.558 10.938 12.277 1.00 98.44 188 GLY A C 1
ATOM 1388 O O . GLY A 1 188 ? -12.747 9.852 11.732 1.00 98.44 188 GLY A O 1
ATOM 1389 N N . LYS A 1 189 ? -11.893 11.934 11.694 1.00 98.69 189 LYS A N 1
ATOM 1390 C CA . LYS A 1 189 ? -11.246 11.834 10.390 1.00 98.69 189 LYS A CA 1
ATOM 1391 C C . LYS A 1 189 ? -9.749 11.651 10.590 1.00 98.69 189 LYS A C 1
ATOM 1393 O O . LYS A 1 189 ? -9.122 12.480 11.241 1.00 98.69 189 LYS A O 1
ATOM 1398 N N . HIS A 1 190 ? -9.205 10.619 9.964 1.00 98.69 190 HIS A N 1
ATOM 1399 C CA . HIS A 1 190 ? -7.805 10.235 10.050 1.00 98.69 190 HIS A CA 1
ATOM 1400 C C . HIS A 1 190 ? -7.157 10.225 8.676 1.00 98.69 190 HIS A C 1
ATOM 1402 O O . HIS A 1 190 ? -7.799 9.933 7.662 1.00 98.69 190 HIS A O 1
ATOM 1408 N N . THR A 1 191 ? -5.867 10.528 8.651 1.00 98.69 191 THR A N 1
ATOM 1409 C CA . THR A 1 191 ? -5.043 10.481 7.445 1.00 98.69 191 THR A CA 1
ATOM 1410 C C . THR A 1 191 ? -3.927 9.469 7.610 1.00 98.69 191 THR A C 1
ATOM 1412 O O . THR A 1 191 ? -3.256 9.440 8.636 1.00 98.69 191 THR A O 1
ATOM 1415 N N . ILE A 1 192 ? -3.726 8.644 6.589 1.00 98.50 192 ILE A N 1
ATOM 1416 C CA . ILE A 1 192 ? -2.684 7.622 6.557 1.00 98.50 192 ILE A CA 1
ATOM 1417 C C . ILE A 1 192 ? -1.800 7.893 5.346 1.00 98.50 192 ILE A C 1
ATOM 1419 O O . ILE A 1 192 ? -2.296 8.140 4.240 1.00 98.50 192 ILE A O 1
ATOM 1423 N N . VAL A 1 193 ? -0.489 7.896 5.568 1.00 98.19 193 VAL A N 1
ATOM 1424 C CA . VAL A 1 193 ? 0.521 8.132 4.533 1.00 98.19 193 VAL A CA 1
ATOM 1425 C C . VAL A 1 193 ? 1.646 7.127 4.704 1.00 98.19 193 VAL A C 1
ATOM 1427 O O . VAL A 1 193 ? 2.096 6.870 5.816 1.00 98.19 193 VAL A O 1
ATOM 1430 N N . TRP A 1 194 ? 2.145 6.605 3.591 1.00 96.56 194 TRP A N 1
ATOM 1431 C CA . TRP A 1 194 ? 3.289 5.711 3.560 1.00 96.56 194 TRP A CA 1
ATOM 1432 C C . TRP A 1 194 ? 4.444 6.350 2.791 1.00 96.56 194 TRP A C 1
ATOM 1434 O O . TRP A 1 194 ? 4.293 6.755 1.635 1.00 96.56 194 TRP A O 1
ATOM 1444 N N . ARG A 1 195 ? 5.598 6.478 3.455 1.00 94.94 195 ARG A N 1
ATOM 1445 C CA . ARG A 1 195 ? 6.839 7.003 2.877 1.00 94.94 195 ARG A CA 1
ATOM 1446 C C . ARG A 1 195 ? 7.927 5.955 2.986 1.00 94.94 195 ARG A C 1
ATOM 1448 O O . ARG A 1 195 ? 8.356 5.625 4.088 1.00 94.94 195 ARG A O 1
ATOM 1455 N N . SER A 1 196 ? 8.382 5.437 1.854 1.00 90.69 196 SER A N 1
ATOM 1456 C CA . SER A 1 196 ? 9.350 4.345 1.857 1.00 90.69 196 SER A CA 1
ATOM 1457 C C . SER A 1 196 ? 10.225 4.347 0.620 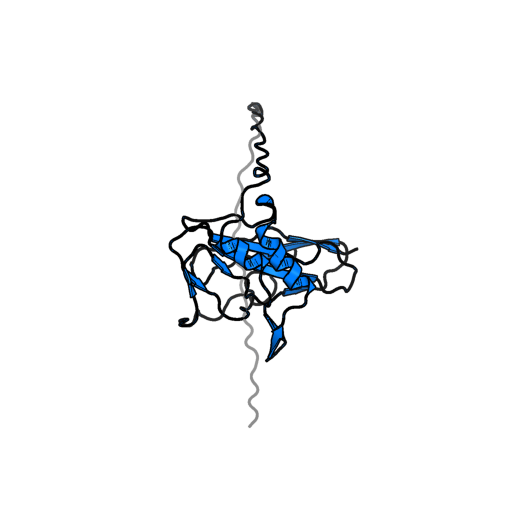1.00 90.69 196 SER A C 1
ATOM 1459 O O . SER A 1 196 ? 9.835 4.839 -0.440 1.00 90.69 196 SER A O 1
ATOM 1461 N N . THR A 1 197 ? 11.411 3.774 0.769 1.00 86.88 197 THR A N 1
ATOM 1462 C CA . THR A 1 197 ? 12.220 3.304 -0.355 1.00 86.88 197 THR A CA 1
ATOM 1463 C C . THR A 1 197 ? 11.739 1.921 -0.768 1.00 86.88 197 THR A C 1
ATOM 1465 O O . THR A 1 197 ? 11.276 1.140 0.064 1.00 86.88 197 THR A O 1
ATOM 1468 N N . THR A 1 198 ? 11.884 1.584 -2.039 1.00 82.44 198 THR A N 1
ATOM 1469 C CA . THR A 1 198 ? 11.559 0.253 -2.558 1.00 82.44 198 THR A CA 1
ATOM 1470 C C . THR A 1 198 ? 12.843 -0.547 -2.757 1.00 82.44 198 THR A C 1
ATOM 1472 O O . THR A 1 198 ? 13.937 0.009 -2.801 1.00 82.44 198 THR A O 1
ATOM 1475 N N . LEU A 1 199 ? 12.741 -1.870 -2.900 1.00 79.69 199 LEU A N 1
ATOM 1476 C CA . LEU A 1 199 ? 13.919 -2.691 -3.219 1.00 79.69 199 LEU A CA 1
ATOM 1477 C C . LEU A 1 199 ? 14.511 -2.347 -4.600 1.00 79.69 199 LEU A C 1
ATOM 1479 O O . LEU A 1 199 ? 15.695 -2.559 -4.832 1.00 79.69 199 LEU A O 1
ATOM 1483 N N . SER A 1 200 ? 13.704 -1.764 -5.493 1.00 74.56 200 SER A N 1
ATOM 1484 C CA . SER A 1 200 ? 14.103 -1.339 -6.838 1.00 74.56 200 SER A CA 1
ATOM 1485 C C . SER A 1 200 ? 14.818 0.014 -6.887 1.00 74.56 200 SER A C 1
ATOM 1487 O O . SER A 1 200 ? 15.370 0.369 -7.934 1.00 74.56 200 SER A O 1
ATOM 1489 N N . SER A 1 201 ? 14.775 0.807 -5.808 1.00 81.06 201 SER A N 1
ATOM 1490 C CA . SER A 1 201 ? 15.190 2.210 -5.853 1.00 81.06 201 SER A CA 1
ATOM 1491 C C . SER A 1 201 ? 15.492 2.797 -4.473 1.00 81.06 201 SER A C 1
ATOM 1493 O O . SER A 1 201 ? 14.716 2.675 -3.530 1.00 81.06 201 SER A O 1
ATOM 1495 N N . THR A 1 202 ? 16.577 3.568 -4.378 1.00 83.75 202 THR A N 1
ATOM 1496 C CA . THR A 1 202 ? 16.888 4.401 -3.200 1.00 83.75 202 THR A CA 1
ATOM 1497 C C . THR A 1 202 ? 16.033 5.671 -3.126 1.00 83.75 202 THR A C 1
ATOM 1499 O O . THR A 1 202 ? 16.160 6.457 -2.187 1.00 83.75 202 THR A O 1
ATOM 1502 N N . THR A 1 203 ? 15.163 5.895 -4.114 1.00 87.69 203 THR A N 1
ATOM 1503 C CA . THR A 1 203 ? 14.240 7.031 -4.126 1.00 87.69 203 THR A CA 1
ATOM 1504 C C . THR A 1 203 ? 13.170 6.823 -3.063 1.00 87.69 203 THR A C 1
ATOM 1506 O O . THR A 1 203 ? 12.477 5.807 -3.066 1.00 87.69 203 THR A O 1
ATOM 1509 N N . ILE A 1 204 ? 12.999 7.802 -2.174 1.00 91.81 204 ILE A N 1
ATOM 1510 C CA . ILE A 1 204 ? 11.876 7.808 -1.235 1.00 91.81 204 ILE A CA 1
ATOM 1511 C C . ILE A 1 204 ? 10.612 8.156 -2.016 1.00 91.81 204 ILE A C 1
ATOM 1513 O O . ILE A 1 204 ? 10.474 9.260 -2.544 1.00 91.81 204 ILE A O 1
ATOM 1517 N N . LEU A 1 205 ? 9.678 7.216 -2.066 1.00 94.62 205 LEU A N 1
ATOM 1518 C CA . LEU A 1 205 ? 8.349 7.424 -2.614 1.00 94.62 205 LEU A CA 1
ATOM 1519 C C . LEU A 1 205 ? 7.388 7.798 -1.484 1.00 94.62 205 LEU A C 1
ATOM 1521 O O . LEU A 1 205 ? 7.532 7.347 -0.348 1.00 94.62 205 LEU A O 1
ATOM 1525 N N . THR A 1 206 ? 6.395 8.628 -1.795 1.00 97.00 206 THR A N 1
ATOM 1526 C CA . THR A 1 206 ? 5.289 8.963 -0.887 1.00 97.00 206 THR A CA 1
ATOM 1527 C C . THR A 1 206 ? 3.984 8.504 -1.521 1.00 97.00 206 THR A C 1
ATOM 1529 O O . THR A 1 206 ? 3.746 8.772 -2.700 1.00 97.00 206 THR A O 1
ATOM 1532 N N . SER A 1 207 ? 3.149 7.804 -0.756 1.00 98.12 207 SER A N 1
ATOM 1533 C CA . SER A 1 207 ? 1.831 7.369 -1.212 1.00 98.12 207 SER A CA 1
ATOM 1534 C C . SER A 1 207 ? 0.859 8.537 -1.408 1.00 98.12 207 SER A C 1
ATOM 1536 O O . SER A 1 207 ? 1.132 9.681 -1.044 1.00 98.12 207 SER A O 1
ATOM 1538 N N . ASN A 1 208 ? -0.335 8.245 -1.923 1.00 98.44 208 ASN A N 1
ATOM 1539 C CA . ASN A 1 208 ? -1.501 9.099 -1.689 1.00 98.44 208 ASN A CA 1
ATOM 1540 C C . ASN A 1 208 ? -1.788 9.239 -0.180 1.00 98.44 208 ASN A C 1
ATOM 1542 O O . ASN A 1 208 ? -1.373 8.410 0.634 1.00 98.44 208 ASN A O 1
ATOM 1546 N N . THR A 1 209 ? -2.548 10.271 0.184 1.00 98.50 209 THR A N 1
ATOM 1547 C CA . THR A 1 209 ? -3.129 10.390 1.525 1.00 98.50 209 THR A CA 1
ATOM 1548 C C . THR A 1 209 ? -4.438 9.613 1.575 1.00 98.50 209 THR A C 1
ATOM 1550 O O . THR A 1 209 ? -5.452 10.062 1.036 1.00 98.50 209 THR A O 1
ATOM 1553 N N . LEU A 1 210 ? -4.430 8.457 2.236 1.00 98.56 210 LEU A N 1
ATOM 1554 C CA . LEU A 1 210 ? -5.651 7.703 2.494 1.00 98.56 210 LEU A CA 1
ATOM 1555 C C . LEU A 1 210 ? -6.406 8.374 3.644 1.00 98.56 210 LEU A C 1
ATOM 1557 O O . LEU A 1 210 ? -5.864 8.561 4.729 1.00 98.56 210 LEU A O 1
ATOM 1561 N N . THR A 1 211 ? -7.651 8.765 3.393 1.00 98.56 211 THR A N 1
ATOM 1562 C CA . THR A 1 211 ? -8.515 9.396 4.395 1.00 98.56 211 THR A CA 1
ATOM 1563 C C . THR A 1 211 ? -9.544 8.391 4.892 1.00 98.56 211 THR A C 1
ATOM 1565 O O . THR A 1 211 ? -10.306 7.855 4.088 1.00 98.56 211 THR A O 1
ATOM 1568 N N . ILE A 1 212 ? -9.587 8.179 6.206 1.00 98.50 212 ILE A N 1
ATOM 1569 C CA . ILE A 1 212 ? -10.527 7.282 6.881 1.00 98.50 212 ILE A CA 1
ATOM 1570 C C . ILE A 1 212 ? -11.418 8.093 7.823 1.00 98.50 212 ILE A C 1
ATOM 1572 O O . ILE A 1 212 ? -10.945 8.991 8.513 1.00 98.50 212 ILE A O 1
ATOM 1576 N N . GLU A 1 213 ? -12.707 7.780 7.862 1.00 98.62 213 GLU A N 1
ATOM 1577 C CA . GLU A 1 213 ? -13.677 8.343 8.799 1.00 98.62 213 GLU A CA 1
ATOM 1578 C C . GLU A 1 213 ? -14.191 7.245 9.737 1.00 98.62 213 GLU A C 1
ATOM 1580 O O . GLU A 1 213 ? -14.683 6.217 9.277 1.00 98.62 213 GLU A O 1
ATOM 1585 N N . VAL A 1 214 ? -14.105 7.461 11.047 1.00 98.62 214 VAL A N 1
ATOM 1586 C CA . VAL A 1 214 ? -14.665 6.569 12.071 1.00 98.62 214 VAL A CA 1
ATOM 1587 C C . VAL A 1 214 ? -15.848 7.265 12.735 1.00 98.62 214 VAL A C 1
ATOM 1589 O O . VAL A 1 214 ? -15.670 8.330 13.338 1.00 98.62 214 VAL A O 1
ATOM 1592 N N . ARG A 1 215 ? -17.051 6.689 12.640 1.00 96.62 215 ARG A N 1
ATOM 1593 C CA . ARG A 1 215 ? -18.284 7.287 13.185 1.00 96.62 215 ARG A CA 1
ATOM 1594 C C . ARG A 1 215 ? -19.216 6.259 13.814 1.00 96.62 215 ARG A C 1
ATOM 1596 O O . ARG A 1 215 ? -19.531 5.265 13.131 1.00 96.62 215 ARG A O 1
#

Sequence (215 aa):
MRVVLAPLMVVVTVVVCGCTAPRSEPGESPARPSAASAPRASSSPPEGTALPKYLAALEKLDQAYERAGAQIVPLPLADLVALRAYPRLAESAKGVAVGPARERLTLTSAKTTYAPDEDIRVLHVHEVAGPGREVYVMGPKAIYGESVDGEPRGRPSPPAVEPYDGAVIPSPGVDTNYEPTVYRLPRGKHTIVWRSTTLSSTTILTSNTLTIEVR

pLDDT: mean 83.17, std 18.8, range [36.38, 98.69]